Protein AF-H2S8T9-F1 (afdb_monomer)

Mean predicted aligned error: 18.83 Å

Radius of gyration: 74.14 Å; Cα contacts (8 Å, |Δi|>4): 10; chains: 1; bounding box: 142×48×222 Å

Organism: Takifugu rubripes (NCBI:txid31033)

InterPro domains:
  IPR007531 Dysbindin [PF04440] (142-216)
  IPR007531 Dysbindin [PTHR16294] (17-218)

Structure (mmCIF, N/CA/C/O backbone):
data_AF-H2S8T9-F1
#
_entry.id   AF-H2S8T9-F1
#
loop_
_atom_site.group_PDB
_atom_site.id
_atom_site.type_symbol
_atom_site.label_atom_id
_atom_site.label_alt_id
_atom_site.label_comp_id
_atom_site.label_asym_id
_atom_site.label_entity_id
_atom_site.label_seq_id
_atom_site.pdbx_PDB_ins_code
_atom_site.Cartn_x
_atom_site.Cartn_y
_atom_site.Cartn_z
_atom_site.occupancy
_atom_site.B_iso_or_equiv
_atom_site.auth_seq_id
_atom_site.auth_comp_id
_atom_site.auth_asym_id
_atom_site.auth_atom_id
_atom_site.pdbx_PDB_model_num
ATOM 1 N N . MET A 1 1 ? 80.211 13.385 -105.241 1.00 63.53 1 MET A N 1
ATOM 2 C CA . MET A 1 1 ? 79.992 13.921 -103.874 1.00 63.53 1 MET A CA 1
ATOM 3 C C . MET A 1 1 ? 78.641 14.625 -103.701 1.00 63.53 1 MET A C 1
ATOM 5 O O . MET A 1 1 ? 77.952 14.334 -102.734 1.00 63.53 1 MET A O 1
ATOM 9 N N . THR A 1 2 ? 78.192 15.474 -104.630 1.00 70.62 2 THR A N 1
ATOM 10 C CA . THR A 1 2 ? 76.920 16.233 -104.533 1.00 70.62 2 THR A CA 1
ATOM 11 C C . THR A 1 2 ? 75.639 15.377 -104.465 1.00 70.62 2 THR A C 1
ATOM 13 O O . THR A 1 2 ? 74.745 15.679 -103.677 1.00 70.62 2 THR A O 1
ATOM 16 N N . TYR A 1 3 ? 75.553 14.270 -105.214 1.00 75.88 3 TYR A N 1
ATOM 17 C CA . TYR A 1 3 ? 74.381 13.370 -105.220 1.00 75.88 3 TYR A CA 1
ATOM 18 C C . TYR A 1 3 ? 74.136 12.632 -103.892 1.00 75.88 3 TYR A C 1
ATOM 20 O O . TYR A 1 3 ? 72.985 12.460 -103.479 1.00 75.88 3 TYR A O 1
ATOM 28 N N . LEU A 1 4 ? 75.204 12.214 -103.203 1.00 75.44 4 LEU A N 1
ATOM 29 C CA . LEU A 1 4 ? 75.103 11.556 -101.896 1.00 75.44 4 LEU A CA 1
ATOM 30 C C . LEU A 1 4 ? 74.625 12.546 -100.828 1.00 75.44 4 LEU A C 1
ATOM 32 O O . LEU A 1 4 ? 73.715 12.232 -100.066 1.00 75.44 4 LEU A O 1
ATOM 36 N N . VAL A 1 5 ? 75.150 13.775 -100.847 1.00 78.38 5 VAL A N 1
ATOM 37 C CA . VAL A 1 5 ? 74.708 14.859 -99.953 1.00 78.38 5 VAL A CA 1
ATOM 38 C C . VAL A 1 5 ? 73.227 15.187 -100.177 1.00 78.38 5 VAL A C 1
ATOM 40 O O . VAL A 1 5 ? 72.465 15.277 -99.215 1.00 78.38 5 VAL A O 1
ATOM 43 N N . TYR A 1 6 ? 72.779 15.282 -101.433 1.00 81.94 6 TYR A N 1
ATOM 44 C CA . TYR A 1 6 ? 71.370 15.530 -101.761 1.00 81.94 6 TYR A CA 1
ATOM 45 C C . TYR A 1 6 ? 70.443 14.386 -101.318 1.00 81.94 6 TYR A C 1
ATOM 47 O O . TYR A 1 6 ? 69.365 14.636 -100.774 1.00 81.94 6 TYR A O 1
ATOM 55 N N . SER A 1 7 ? 70.860 13.130 -101.495 1.00 79.62 7 SER A N 1
ATOM 56 C CA . SER A 1 7 ? 70.063 11.953 -101.116 1.00 79.62 7 SER A CA 1
ATOM 57 C C . SER A 1 7 ? 69.921 11.819 -99.599 1.00 79.62 7 SER A C 1
ATOM 59 O O . SER A 1 7 ? 68.812 11.608 -99.105 1.00 79.62 7 SER A O 1
ATOM 61 N N . VAL A 1 8 ? 71.006 12.041 -98.850 1.00 83.56 8 VAL A N 1
ATOM 62 C CA . VAL A 1 8 ? 70.985 12.079 -97.379 1.00 83.56 8 VAL A CA 1
ATOM 63 C C . VAL A 1 8 ? 70.113 13.233 -96.878 1.00 83.56 8 VAL A C 1
ATOM 65 O O . VAL A 1 8 ? 69.303 13.046 -95.970 1.00 83.56 8 VAL A O 1
ATOM 68 N N . PHE A 1 9 ? 70.194 14.411 -97.503 1.00 85.81 9 PHE A N 1
ATOM 69 C CA . PHE A 1 9 ? 69.356 15.554 -97.135 1.00 85.81 9 PHE A CA 1
ATOM 70 C C . PHE A 1 9 ? 67.868 15.315 -97.437 1.00 85.81 9 PHE A C 1
ATOM 72 O O . PHE A 1 9 ? 67.008 15.635 -96.614 1.00 85.81 9 PHE A O 1
ATOM 79 N N . LYS A 1 10 ? 67.546 14.689 -98.577 1.00 84.31 10 LYS A N 1
ATOM 80 C CA . LYS A 1 10 ? 66.174 14.311 -98.956 1.00 84.31 10 LYS A CA 1
ATOM 81 C C . LYS A 1 10 ? 65.600 13.250 -98.015 1.00 84.31 10 LYS A C 1
ATOM 83 O O . LYS A 1 10 ? 64.435 13.359 -97.635 1.00 84.31 10 LYS A O 1
ATOM 88 N N . LEU A 1 11 ? 66.403 12.270 -97.597 1.00 85.56 11 LEU A N 1
ATOM 89 C CA . LEU A 1 11 ? 65.994 11.241 -96.638 1.00 85.56 11 LEU A CA 1
ATOM 90 C C . LEU A 1 11 ? 65.800 11.824 -95.230 1.00 85.56 11 LEU A C 1
ATOM 92 O O . LEU A 1 11 ? 64.783 11.557 -94.595 1.00 85.56 11 LEU A O 1
ATOM 96 N N . LYS A 1 12 ? 66.707 12.700 -94.774 1.00 87.25 12 LYS A N 1
ATOM 97 C CA . LYS A 1 12 ? 66.573 13.417 -93.495 1.00 87.25 12 LYS A CA 1
ATOM 98 C C . LYS A 1 12 ? 65.339 14.320 -93.485 1.00 87.25 12 LYS A C 1
ATOM 100 O O . LYS A 1 12 ? 64.605 14.326 -92.503 1.00 87.25 12 LYS A O 1
ATOM 105 N N . ARG A 1 13 ? 65.054 15.023 -94.588 1.00 85.44 13 ARG A N 1
ATOM 106 C CA . ARG A 1 13 ? 63.836 15.838 -94.737 1.00 85.44 13 ARG A CA 1
ATOM 107 C C . ARG A 1 13 ? 62.569 14.982 -94.698 1.00 85.44 13 ARG A C 1
ATOM 109 O O . ARG A 1 13 ? 61.650 15.347 -93.979 1.00 85.44 13 ARG A O 1
ATOM 116 N N . LYS A 1 14 ? 62.537 13.846 -95.407 1.00 86.00 14 LYS A N 1
ATOM 117 C CA . LYS A 1 14 ? 61.413 12.891 -95.364 1.00 86.00 14 LYS A CA 1
ATOM 118 C C . LYS A 1 14 ? 61.219 12.272 -93.976 1.00 86.00 14 LYS A C 1
ATOM 120 O O . LYS A 1 14 ? 60.094 12.138 -93.522 1.00 86.00 14 LYS A O 1
ATOM 125 N N . SER A 1 15 ? 62.302 11.928 -93.280 1.00 83.19 15 SER A N 1
ATOM 126 C CA . SER A 1 15 ? 62.244 11.411 -91.906 1.00 83.19 15 SER A CA 1
ATOM 127 C C . SER A 1 15 ? 61.711 12.464 -90.927 1.00 83.19 15 SER A C 1
ATOM 129 O O . SER A 1 15 ? 60.871 12.160 -90.082 1.00 83.19 15 SER A O 1
ATOM 131 N N . LEU A 1 16 ? 62.144 13.720 -91.073 1.00 83.38 16 LEU A N 1
ATOM 132 C CA . LEU A 1 16 ? 61.646 14.840 -90.274 1.00 83.38 16 LEU A CA 1
ATOM 133 C C . LEU A 1 16 ? 60.187 15.194 -90.599 1.00 83.38 16 LEU A C 1
ATOM 135 O O . LEU A 1 16 ? 59.439 15.503 -89.673 1.00 83.38 16 LEU A O 1
ATOM 139 N N . SER A 1 17 ? 59.767 15.141 -91.869 1.00 83.25 17 SER A N 1
ATOM 140 C CA . SER A 1 17 ? 58.374 15.395 -92.261 1.00 83.25 17 SER A CA 1
ATOM 141 C C . SER A 1 17 ? 57.453 14.276 -91.792 1.00 83.25 17 SER A C 1
ATOM 143 O O . SER A 1 17 ? 56.433 14.567 -91.186 1.00 83.25 17 SER A O 1
ATOM 145 N N . TRP A 1 18 ? 57.860 13.014 -91.946 1.00 85.56 18 TRP A N 1
ATOM 146 C CA . TRP A 1 18 ? 57.106 11.864 -91.447 1.00 85.56 18 TRP A CA 1
ATOM 147 C C . TRP A 1 18 ? 56.958 11.897 -89.921 1.00 85.56 18 TRP A C 1
ATOM 149 O O . TRP A 1 18 ? 55.863 11.710 -89.396 1.00 85.56 18 TRP A O 1
ATOM 159 N N . ARG A 1 19 ? 58.034 12.228 -89.189 1.00 85.50 19 ARG A N 1
ATOM 160 C CA . ARG A 1 19 ? 57.956 12.429 -87.735 1.00 85.50 19 ARG A CA 1
ATOM 161 C C . ARG A 1 19 ? 56.987 13.557 -87.390 1.00 85.50 19 ARG A C 1
ATOM 163 O O . ARG A 1 19 ? 56.188 13.399 -86.479 1.00 85.50 19 ARG A O 1
ATOM 170 N N . ARG A 1 20 ? 57.036 14.676 -88.118 1.00 86.56 20 ARG A N 1
ATOM 171 C CA . ARG A 1 20 ? 56.124 15.810 -87.917 1.00 86.56 20 ARG A CA 1
ATOM 172 C C . ARG A 1 20 ? 54.664 15.420 -88.180 1.00 86.56 20 ARG A C 1
ATOM 174 O O . ARG A 1 20 ? 53.811 15.730 -87.357 1.00 86.56 20 ARG A O 1
ATOM 181 N N . GLU A 1 21 ? 54.390 14.720 -89.275 1.00 87.38 21 GLU A N 1
ATOM 182 C CA . GLU A 1 21 ? 53.050 14.270 -89.677 1.00 87.38 21 GLU A CA 1
ATOM 183 C C . GLU A 1 21 ? 52.475 13.211 -88.727 1.00 87.38 21 GLU A C 1
ATOM 185 O O . GLU A 1 21 ? 51.279 13.234 -88.457 1.00 87.38 21 GLU A O 1
ATOM 190 N N . SER A 1 22 ? 53.305 12.328 -88.160 1.00 87.44 22 SER A N 1
ATOM 191 C CA . SER A 1 22 ? 52.867 11.330 -87.173 1.00 87.44 22 SER A CA 1
ATOM 192 C C . SER A 1 22 ? 52.730 11.892 -85.750 1.00 87.44 22 SER A C 1
ATOM 194 O O . SER A 1 22 ? 51.930 11.379 -84.969 1.00 87.44 22 SER A O 1
ATOM 196 N N . TRP A 1 23 ? 53.504 12.919 -85.386 1.00 90.75 23 TRP A N 1
ATOM 197 C CA . TRP A 1 23 ? 53.547 13.481 -84.028 1.00 90.75 23 TRP A CA 1
ATOM 198 C C . TRP A 1 23 ? 52.338 14.361 -83.701 1.00 90.75 23 TRP A C 1
ATOM 200 O O . TRP A 1 23 ? 51.778 14.266 -82.613 1.00 90.75 23 TRP A O 1
ATOM 210 N N . VAL A 1 24 ? 51.895 15.184 -84.655 1.00 90.19 24 VAL A N 1
ATOM 211 C CA . VAL A 1 24 ? 50.731 16.071 -84.485 1.00 90.19 24 VAL A CA 1
ATOM 212 C C . VAL A 1 24 ? 49.436 15.314 -84.124 1.00 90.19 24 VAL A C 1
ATOM 214 O O . VAL A 1 24 ? 48.818 15.668 -83.120 1.00 90.19 24 VAL A O 1
ATOM 217 N N . PRO A 1 25 ? 49.003 14.266 -84.859 1.00 92.00 25 PRO A N 1
ATOM 218 C CA . PRO A 1 25 ? 47.793 13.521 -84.511 1.00 92.00 25 PRO A CA 1
ATOM 219 C C . PRO A 1 25 ? 47.953 12.699 -83.230 1.00 92.00 25 PRO A C 1
ATOM 221 O O . PRO A 1 25 ? 46.966 12.496 -82.528 1.00 92.00 25 PRO A O 1
ATOM 224 N N . LEU A 1 26 ? 49.170 12.240 -82.910 1.00 92.56 26 LEU A N 1
ATOM 225 C CA . LEU A 1 26 ? 49.444 11.563 -81.643 1.00 92.56 26 LEU A CA 1
ATOM 226 C C . LEU A 1 26 ? 49.225 12.519 -80.468 1.00 92.56 26 LEU A C 1
ATOM 228 O O . LEU A 1 26 ? 48.461 12.190 -79.571 1.00 92.56 26 LEU A O 1
ATOM 232 N N . HIS A 1 27 ? 49.805 13.721 -80.513 1.00 94.06 27 HIS A N 1
ATOM 233 C CA . HIS A 1 27 ? 49.573 14.739 -79.490 1.00 94.06 27 HIS A CA 1
ATOM 234 C C . HIS A 1 27 ? 48.112 15.136 -79.365 1.00 94.06 27 HIS A C 1
ATOM 236 O O . HIS A 1 27 ? 47.640 15.311 -78.247 1.00 94.06 27 HIS A O 1
ATOM 242 N N . LYS A 1 28 ? 47.404 15.266 -80.494 1.00 94.44 28 LYS A N 1
ATOM 243 C CA . LYS A 1 28 ? 45.970 15.543 -80.471 1.00 94.44 28 LYS A CA 1
ATOM 244 C C . LYS A 1 28 ? 45.225 14.442 -79.716 1.00 94.44 28 LYS A C 1
ATOM 246 O O . LYS A 1 28 ? 44.537 14.749 -78.759 1.00 94.44 28 LYS A O 1
ATOM 251 N N . ARG A 1 29 ? 45.458 13.166 -80.050 1.00 95.25 29 ARG A N 1
ATOM 252 C CA . ARG A 1 29 ? 44.851 12.040 -79.319 1.00 95.25 29 ARG A CA 1
ATOM 253 C C . ARG A 1 29 ? 45.242 12.006 -77.845 1.00 95.25 29 ARG A C 1
ATOM 255 O O . ARG A 1 29 ? 44.402 11.685 -77.021 1.00 95.25 29 ARG A O 1
ATOM 262 N N . THR A 1 30 ? 46.494 12.307 -77.502 1.00 95.56 30 THR A N 1
ATOM 263 C CA . THR A 1 30 ? 46.932 12.378 -76.100 1.00 95.56 30 THR A CA 1
ATOM 264 C C . THR A 1 30 ? 46.214 13.498 -75.352 1.00 95.56 30 THR A C 1
ATOM 266 O O . THR A 1 30 ? 45.828 13.293 -74.208 1.00 95.56 30 THR A O 1
ATOM 269 N N . LYS A 1 31 ? 46.007 14.652 -75.996 1.00 96.19 31 LYS A N 1
ATOM 270 C CA . LYS A 1 31 ? 45.261 15.774 -75.424 1.00 96.19 31 LYS A CA 1
ATOM 271 C C . LYS A 1 31 ? 43.780 15.433 -75.255 1.00 96.19 31 LYS A C 1
ATOM 273 O O . LYS A 1 31 ? 43.272 15.576 -74.155 1.00 96.19 31 LYS A O 1
ATOM 278 N N . ASP A 1 32 ? 43.137 14.916 -76.300 1.00 96.06 32 ASP A N 1
ATOM 279 C CA . ASP A 1 32 ? 41.732 14.499 -76.256 1.00 96.06 32 ASP A CA 1
ATOM 280 C C . ASP A 1 32 ? 41.530 13.417 -75.172 1.00 96.06 32 ASP A C 1
ATOM 282 O O . ASP A 1 32 ? 40.580 13.469 -74.400 1.00 96.06 32 ASP A O 1
ATOM 286 N N . CYS A 1 33 ? 42.470 12.470 -75.050 1.00 95.75 33 CYS A N 1
ATOM 287 C CA . CYS A 1 33 ? 42.472 11.460 -73.989 1.00 95.75 33 CYS A CA 1
ATOM 288 C C . CYS A 1 33 ? 42.597 12.086 -72.590 1.00 95.75 33 CYS A C 1
ATOM 290 O O . CYS A 1 33 ? 41.868 11.693 -71.683 1.00 95.75 33 CYS A O 1
ATOM 292 N N . ALA A 1 34 ? 43.482 13.073 -72.411 1.00 97.19 34 ALA A N 1
ATOM 293 C CA . ALA A 1 34 ? 43.631 13.783 -71.142 1.00 97.19 34 ALA A CA 1
ATOM 294 C C . ALA A 1 34 ? 42.357 14.554 -70.756 1.00 97.19 34 ALA A C 1
ATOM 296 O O . ALA A 1 34 ? 41.933 14.453 -69.612 1.00 97.19 34 ALA A O 1
ATOM 297 N N . GLU A 1 35 ? 41.710 15.236 -71.709 1.00 96.50 35 GLU A N 1
ATOM 298 C CA . GLU A 1 35 ? 40.427 15.921 -71.482 1.00 96.50 35 GLU A CA 1
ATOM 299 C C . GLU A 1 35 ? 39.330 14.916 -71.093 1.00 96.50 35 GLU A C 1
ATOM 301 O O . GLU A 1 35 ? 38.611 15.124 -70.118 1.00 96.50 35 GLU A O 1
ATOM 306 N N . THR A 1 36 ? 39.236 13.770 -71.781 1.00 96.81 36 THR A N 1
ATOM 307 C CA . THR A 1 36 ? 38.281 12.722 -71.379 1.00 96.81 36 THR A CA 1
ATOM 308 C C . THR A 1 36 ? 38.595 12.138 -70.000 1.00 96.81 36 THR A C 1
ATOM 310 O O . THR A 1 36 ? 37.675 11.869 -69.234 1.00 96.81 36 THR A O 1
ATOM 313 N N . ALA A 1 37 ? 39.873 11.971 -69.647 1.00 97.50 37 ALA A N 1
ATOM 314 C CA . ALA A 1 37 ? 40.271 11.472 -68.334 1.00 97.50 37 ALA A CA 1
ATOM 315 C C . ALA A 1 37 ? 39.917 12.462 -67.213 1.00 97.50 37 ALA A C 1
ATOM 317 O O . ALA A 1 37 ? 39.468 12.024 -66.160 1.00 97.50 37 ALA A O 1
ATOM 318 N N . GLU A 1 38 ? 40.056 13.769 -67.455 1.00 97.19 38 GLU A N 1
ATOM 319 C CA . GLU A 1 38 ? 39.660 14.825 -66.513 1.00 97.19 38 GLU A CA 1
ATOM 320 C C . GLU A 1 38 ? 38.148 14.800 -66.249 1.00 97.19 38 GLU A C 1
ATOM 322 O O . GLU A 1 38 ? 37.733 14.771 -65.095 1.00 97.19 38 GLU A O 1
ATOM 327 N N . THR A 1 39 ? 37.317 14.677 -67.294 1.00 97.00 39 THR A N 1
ATOM 328 C CA . THR A 1 39 ? 35.853 14.580 -67.111 1.00 97.00 39 THR A CA 1
ATOM 329 C C . THR A 1 39 ? 35.430 13.349 -66.301 1.00 97.00 39 THR A C 1
ATOM 331 O O . THR A 1 39 ? 34.549 13.430 -65.449 1.00 97.00 39 THR A O 1
ATOM 334 N N . VAL A 1 40 ? 36.078 12.201 -66.524 1.00 97.94 40 VAL A N 1
ATOM 335 C CA . VAL A 1 40 ? 35.801 10.976 -65.760 1.00 97.94 40 VAL A CA 1
ATOM 336 C C . VAL A 1 40 ? 36.285 11.106 -64.314 1.00 97.94 40 VAL A C 1
ATOM 338 O O . VAL A 1 40 ? 35.610 10.622 -63.407 1.00 97.94 40 VAL A O 1
ATOM 341 N N . ASP A 1 41 ? 37.420 11.766 -64.072 1.00 97.88 41 ASP A N 1
ATOM 342 C CA . ASP A 1 41 ? 37.918 12.024 -62.715 1.00 97.88 41 ASP A CA 1
ATOM 343 C C . ASP A 1 41 ? 36.943 12.908 -61.919 1.00 97.88 41 ASP A C 1
ATOM 345 O O . ASP A 1 41 ? 36.608 12.580 -60.778 1.00 97.88 41 ASP A O 1
ATOM 349 N N . GLU A 1 42 ? 36.377 13.949 -62.542 1.00 97.69 42 GLU A N 1
ATOM 350 C CA . GLU A 1 42 ? 35.319 14.772 -61.936 1.00 97.69 42 GLU A CA 1
ATOM 351 C C . GLU A 1 42 ? 34.098 13.929 -61.522 1.00 97.69 42 GLU A C 1
ATOM 353 O O . GLU A 1 42 ? 33.602 14.052 -60.394 1.00 97.69 42 GLU A O 1
ATOM 358 N N . GLU A 1 43 ? 33.626 13.027 -62.391 1.00 97.62 43 GLU A N 1
ATOM 359 C CA . GLU A 1 43 ? 32.513 12.120 -62.079 1.00 97.62 43 GLU A CA 1
ATOM 360 C C . GLU A 1 43 ? 32.849 11.155 -60.931 1.00 97.62 43 GLU A C 1
ATOM 362 O O . GLU A 1 43 ? 32.025 10.945 -60.032 1.00 97.62 43 GLU A O 1
ATOM 367 N N . VAL A 1 44 ? 34.063 10.593 -60.920 1.00 98.12 44 VAL A N 1
ATOM 368 C CA . VAL A 1 44 ? 34.543 9.700 -59.853 1.00 98.12 44 VAL A CA 1
ATOM 369 C C . VAL A 1 44 ? 34.592 10.438 -58.516 1.00 98.12 44 VAL A C 1
ATOM 371 O O . VAL A 1 44 ? 34.112 9.907 -57.506 1.00 98.12 44 VAL A O 1
ATOM 374 N N . VAL A 1 45 ? 35.096 11.675 -58.492 1.00 98.25 45 VAL A N 1
ATOM 375 C CA . VAL A 1 45 ? 35.112 12.515 -57.286 1.00 98.25 45 VAL A CA 1
ATOM 376 C C . VAL A 1 45 ? 33.686 12.782 -56.805 1.00 98.25 45 VAL A C 1
ATOM 378 O O . VAL A 1 45 ? 33.388 12.574 -55.624 1.00 98.25 45 VAL A O 1
ATOM 381 N N . MET A 1 46 ? 32.769 13.151 -57.700 1.00 97.56 46 MET A N 1
ATOM 382 C CA . MET A 1 46 ? 31.370 13.403 -57.340 1.00 97.56 46 MET A CA 1
ATOM 383 C C . MET A 1 46 ? 30.667 12.156 -56.790 1.00 97.56 46 MET A C 1
ATOM 385 O O . MET A 1 46 ? 29.950 12.240 -55.782 1.00 97.56 46 MET A O 1
ATOM 389 N N . LEU A 1 47 ? 30.899 10.992 -57.401 1.00 97.69 47 LEU A N 1
ATOM 390 C CA . LEU A 1 47 ? 30.362 9.719 -56.929 1.00 97.69 47 LEU A CA 1
ATOM 391 C C . LEU A 1 47 ? 30.946 9.344 -55.562 1.00 97.69 47 LEU A C 1
ATOM 393 O O . LEU A 1 47 ? 30.192 8.963 -54.664 1.00 97.69 47 LEU A O 1
ATOM 397 N N . SER A 1 48 ? 32.256 9.517 -55.365 1.00 97.19 48 SER A N 1
ATOM 398 C CA . SER A 1 48 ? 32.916 9.257 -54.080 1.00 97.19 48 SER A CA 1
ATOM 399 C C . SER A 1 48 ? 32.346 10.140 -52.962 1.00 97.19 48 SER A C 1
ATOM 401 O O . SER A 1 48 ? 31.989 9.640 -51.894 1.00 97.19 48 SER A O 1
ATOM 403 N N . ALA A 1 49 ? 32.114 11.426 -53.243 1.00 98.19 49 ALA A N 1
ATOM 404 C CA . ALA A 1 49 ? 31.494 12.354 -52.305 1.00 98.19 49 ALA A CA 1
ATOM 405 C C . ALA A 1 49 ? 30.041 11.970 -51.978 1.00 98.19 49 ALA A C 1
ATOM 407 O O . ALA A 1 49 ? 29.561 12.221 -50.869 1.00 98.19 49 ALA A O 1
ATOM 408 N N . HIS A 1 50 ? 29.308 11.385 -52.932 1.00 98.06 50 HIS A N 1
ATOM 409 C CA . HIS A 1 50 ? 27.959 10.879 -52.687 1.00 98.06 50 HIS A CA 1
ATOM 410 C C . HIS A 1 50 ? 27.964 9.616 -51.818 1.00 98.06 50 HIS A C 1
ATOM 412 O O . HIS A 1 50 ? 27.158 9.505 -50.890 1.00 98.06 50 HIS A O 1
ATOM 418 N N . VAL A 1 51 ? 28.882 8.686 -52.087 1.00 97.81 51 VAL A N 1
ATOM 419 C CA . VAL A 1 51 ? 29.051 7.459 -51.298 1.00 97.81 51 VAL A CA 1
ATOM 420 C C . VAL A 1 51 ? 29.456 7.791 -49.863 1.00 97.81 51 VAL A C 1
ATOM 422 O O . VAL A 1 51 ? 28.844 7.259 -48.939 1.00 97.81 51 VAL A O 1
ATOM 425 N N . GLU A 1 52 ? 30.386 8.724 -49.650 1.00 98.25 52 GLU A N 1
ATOM 426 C CA . GLU A 1 52 ? 30.813 9.105 -48.297 1.00 98.25 52 GLU A CA 1
ATOM 427 C C . GLU A 1 52 ? 29.694 9.810 -47.509 1.00 98.25 52 GLU A C 1
ATOM 429 O O . GLU A 1 52 ? 29.493 9.551 -46.320 1.00 98.25 52 GLU A O 1
ATOM 434 N N . ARG A 1 53 ? 28.869 10.632 -48.177 1.00 98.12 53 ARG A N 1
ATOM 435 C CA . ARG A 1 53 ? 27.646 11.199 -47.575 1.00 98.12 53 ARG A CA 1
ATOM 436 C C . ARG A 1 53 ? 26.645 10.124 -47.148 1.00 98.12 53 ARG A C 1
ATOM 438 O O . ARG A 1 53 ? 26.069 10.219 -46.068 1.00 98.12 53 ARG A O 1
ATOM 445 N N . ARG A 1 54 ? 26.429 9.087 -47.965 1.00 97.69 54 ARG A N 1
ATOM 446 C CA . ARG A 1 54 ? 25.549 7.968 -47.577 1.00 97.69 54 ARG A CA 1
ATOM 447 C C . ARG A 1 54 ? 26.153 7.142 -46.443 1.00 97.69 54 ARG A C 1
ATOM 449 O O . ARG A 1 54 ? 25.437 6.773 -45.516 1.00 97.69 54 ARG A O 1
ATOM 456 N N . ARG A 1 55 ? 27.458 6.872 -46.502 1.00 97.94 55 ARG A N 1
ATOM 457 C CA . ARG A 1 55 ? 28.194 6.122 -45.480 1.00 97.94 55 ARG A CA 1
ATOM 458 C C . ARG A 1 55 ? 28.119 6.823 -44.125 1.00 97.94 55 ARG A C 1
ATOM 460 O O . ARG A 1 55 ? 27.725 6.187 -43.155 1.00 97.94 55 ARG A O 1
ATOM 467 N N . SER A 1 56 ? 28.408 8.121 -44.073 1.00 97.75 56 SER A N 1
ATOM 468 C CA . SER A 1 56 ? 28.295 8.924 -42.845 1.00 97.75 56 SER A CA 1
ATOM 469 C C . SER A 1 56 ? 26.875 8.916 -42.259 1.00 97.75 56 SER A C 1
ATOM 471 O O . SER A 1 56 ? 26.711 8.698 -41.055 1.00 97.75 56 SER A O 1
ATOM 473 N N . ALA A 1 57 ? 25.836 9.056 -43.092 1.00 97.75 57 ALA A N 1
ATOM 474 C CA . ALA A 1 57 ? 24.444 8.958 -42.642 1.00 97.75 57 ALA A CA 1
ATOM 475 C C . ALA A 1 57 ? 24.108 7.574 -42.047 1.00 97.75 57 ALA A C 1
ATOM 477 O O . ALA A 1 57 ? 23.506 7.493 -40.976 1.00 97.75 57 ALA A O 1
ATOM 478 N N . LEU A 1 58 ? 24.549 6.489 -42.695 1.00 97.88 58 LEU A N 1
ATOM 479 C CA . LEU A 1 58 ? 24.361 5.123 -42.191 1.00 97.88 58 LEU A CA 1
ATOM 480 C C . LEU A 1 58 ? 25.109 4.879 -40.878 1.00 97.88 58 LEU A C 1
ATOM 482 O O . LEU A 1 58 ? 24.548 4.268 -39.973 1.00 97.88 58 LEU A O 1
ATOM 486 N N . THR A 1 59 ? 26.338 5.383 -40.735 1.00 97.25 59 THR A N 1
ATOM 487 C CA . THR A 1 59 ? 27.091 5.249 -39.477 1.00 97.25 59 THR A CA 1
ATOM 488 C C . THR A 1 59 ? 26.440 6.009 -38.324 1.00 97.25 59 THR A C 1
ATOM 490 O O . THR A 1 59 ? 26.470 5.532 -37.194 1.00 97.25 59 THR A O 1
ATOM 493 N N . ASN A 1 60 ? 25.802 7.153 -38.596 1.00 97.12 60 ASN A N 1
ATOM 494 C CA . ASN A 1 60 ? 25.058 7.895 -37.578 1.00 97.12 60 ASN A CA 1
ATOM 495 C C . ASN A 1 60 ? 23.829 7.097 -37.111 1.00 97.12 60 ASN A C 1
ATOM 497 O O . ASN A 1 60 ? 23.665 6.857 -35.916 1.00 97.12 60 ASN A O 1
ATOM 501 N N . LEU A 1 61 ? 23.032 6.581 -38.054 1.00 96.62 61 LEU A N 1
ATOM 502 C CA . LEU A 1 61 ? 21.885 5.727 -37.733 1.00 96.62 61 LEU A CA 1
ATOM 503 C C . LEU A 1 61 ? 22.310 4.459 -36.976 1.00 96.62 61 LEU A C 1
ATOM 505 O O . LEU A 1 61 ? 21.672 4.081 -35.999 1.00 96.62 61 LEU A O 1
ATOM 509 N N . GLN A 1 62 ? 23.411 3.825 -37.382 1.00 96.38 62 GLN A N 1
ATOM 510 C CA . GLN A 1 62 ? 23.971 2.683 -36.664 1.00 96.38 62 GLN A CA 1
ATOM 511 C C . GLN A 1 62 ? 24.348 3.050 -35.222 1.00 96.38 62 GLN A C 1
ATOM 513 O O . GLN A 1 62 ? 24.053 2.278 -34.314 1.00 96.38 62 GLN A O 1
ATOM 518 N N . GLY A 1 63 ? 24.950 4.223 -34.998 1.00 95.56 63 GLY A N 1
ATOM 519 C CA . GLY A 1 63 ? 25.246 4.724 -33.655 1.00 95.56 63 GLY A CA 1
ATOM 520 C C . GLY A 1 63 ? 23.987 4.912 -32.804 1.00 95.56 63 GLY A C 1
ATOM 521 O O . GLY A 1 63 ? 23.969 4.512 -31.643 1.00 95.56 63 GLY A O 1
ATOM 522 N N . GLN A 1 64 ? 22.902 5.433 -33.388 1.00 94.50 64 GLN A N 1
ATOM 523 C CA . GLN A 1 64 ? 21.611 5.541 -32.696 1.00 94.50 64 GLN A CA 1
ATOM 524 C C . GLN A 1 64 ? 21.012 4.166 -32.367 1.00 94.50 64 GLN A C 1
ATOM 526 O O . GLN A 1 64 ? 20.554 3.945 -31.247 1.00 94.50 64 GLN A O 1
ATOM 531 N N . LEU A 1 65 ? 21.065 3.217 -33.307 1.00 96.25 65 LEU A N 1
ATOM 532 C CA . LEU A 1 65 ? 20.586 1.847 -33.091 1.00 96.25 65 LEU A CA 1
ATOM 533 C C . LEU A 1 65 ? 21.390 1.109 -32.014 1.00 96.25 65 LEU A C 1
ATOM 535 O O . LEU A 1 65 ? 20.820 0.318 -31.267 1.00 96.25 65 LEU A O 1
ATOM 539 N N . GLN A 1 66 ? 22.690 1.386 -31.889 1.00 95.62 66 GLN A N 1
ATOM 540 C CA . GLN A 1 66 ? 23.533 0.823 -30.829 1.00 95.62 66 GLN A CA 1
ATOM 541 C C . GLN A 1 66 ? 23.156 1.318 -29.424 1.00 95.62 66 GLN A C 1
ATOM 543 O O . GLN A 1 66 ? 23.485 0.642 -28.453 1.00 95.62 66 GLN A O 1
ATOM 548 N N . GLY A 1 67 ? 22.454 2.450 -29.299 1.00 94.31 67 GLY A N 1
ATOM 549 C CA . GLY A 1 67 ? 21.947 2.954 -28.019 1.00 94.31 67 GLY A CA 1
ATOM 550 C C . GLY A 1 67 ? 20.633 2.309 -27.560 1.00 94.31 67 GLY A C 1
ATOM 551 O O . GLY A 1 67 ? 20.327 2.339 -26.370 1.00 94.31 67 GLY A O 1
ATOM 552 N N . LEU A 1 68 ? 19.867 1.692 -28.470 1.00 96.31 68 LEU A N 1
ATOM 553 C CA . LEU A 1 68 ? 18.572 1.082 -28.137 1.00 96.31 68 LEU A CA 1
ATOM 554 C C . LEU A 1 68 ? 18.660 -0.022 -27.070 1.00 96.31 68 LEU A C 1
ATOM 556 O O . LEU A 1 68 ? 17.814 -0.013 -26.183 1.00 96.31 68 LEU A O 1
ATOM 560 N N . PRO A 1 69 ? 19.652 -0.936 -27.076 1.00 97.31 69 PRO A N 1
ATOM 561 C CA . PRO A 1 69 ? 19.772 -1.944 -26.024 1.00 97.31 69 PRO A CA 1
ATOM 562 C C . PRO A 1 69 ? 19.970 -1.351 -24.626 1.00 97.31 69 PRO A C 1
ATOM 564 O O . PRO A 1 69 ? 19.435 -1.890 -23.664 1.00 97.31 69 PRO A O 1
ATOM 567 N N . ALA A 1 70 ? 20.699 -0.236 -24.508 1.00 96.25 70 ALA A N 1
ATOM 568 C CA . ALA A 1 70 ? 20.862 0.452 -23.228 1.00 96.25 70 ALA A CA 1
ATOM 569 C C . ALA A 1 70 ? 19.527 1.045 -22.757 1.00 96.25 70 ALA A C 1
ATOM 571 O O . ALA A 1 70 ? 19.118 0.801 -21.630 1.00 96.25 70 ALA A O 1
ATOM 572 N N . PHE A 1 71 ? 18.794 1.716 -23.653 1.00 96.19 71 PHE A N 1
ATOM 573 C CA . PHE A 1 71 ? 17.462 2.240 -23.340 1.00 96.19 71 PHE A CA 1
ATOM 574 C C . PHE A 1 71 ? 16.462 1.134 -22.964 1.00 96.19 71 PHE A C 1
ATOM 576 O O . PHE A 1 71 ? 15.666 1.311 -22.049 1.00 96.19 71 PHE A O 1
ATOM 583 N N . ILE A 1 72 ? 16.516 -0.021 -23.636 1.00 97.62 72 ILE A N 1
ATOM 584 C CA . ILE A 1 72 ? 15.708 -1.194 -23.275 1.00 97.62 72 ILE A CA 1
ATOM 585 C C . ILE A 1 72 ? 16.080 -1.678 -21.870 1.00 97.62 72 ILE A C 1
ATOM 587 O O . ILE A 1 72 ? 15.188 -1.889 -21.059 1.00 97.62 72 ILE A O 1
ATOM 591 N N . SER A 1 73 ? 17.373 -1.770 -21.546 1.00 98.19 73 SER A N 1
ATOM 592 C CA . SER A 1 73 ? 17.817 -2.141 -20.197 1.00 98.19 73 SER A CA 1
ATOM 593 C C . SER A 1 73 ? 17.339 -1.152 -19.128 1.00 98.19 73 SER A C 1
ATOM 595 O O . SER A 1 73 ? 16.995 -1.576 -18.026 1.00 98.19 73 SER A O 1
ATOM 597 N N . ASP A 1 74 ? 17.307 0.148 -19.431 1.00 98.38 74 ASP A N 1
ATOM 598 C CA . ASP A 1 74 ? 16.781 1.166 -18.517 1.00 98.38 74 ASP A CA 1
ATOM 599 C C . ASP A 1 74 ? 15.266 1.002 -18.318 1.00 98.38 74 ASP A C 1
ATOM 601 O O . ASP A 1 74 ? 14.773 1.087 -17.191 1.00 98.38 74 ASP A O 1
ATOM 605 N N . LEU A 1 75 ? 14.521 0.717 -19.392 1.00 98.50 75 LEU A N 1
ATOM 606 C CA . LEU A 1 75 ? 13.090 0.415 -19.312 1.00 98.50 75 LEU A CA 1
ATOM 607 C C . LEU A 1 75 ? 12.816 -0.861 -18.511 1.00 98.50 75 LEU A C 1
ATOM 609 O O . LEU A 1 75 ? 11.897 -0.866 -17.691 1.00 98.50 75 LEU A O 1
ATOM 613 N N . ASP A 1 76 ? 13.612 -1.912 -18.697 1.00 98.56 76 ASP A N 1
ATOM 614 C CA . ASP A 1 76 ? 13.500 -3.155 -17.931 1.00 98.56 76 ASP A CA 1
ATOM 615 C C . ASP A 1 76 ? 13.783 -2.904 -16.442 1.00 98.56 76 ASP A C 1
ATOM 617 O O . ASP A 1 76 ? 13.053 -3.394 -15.579 1.00 98.56 76 ASP A O 1
ATOM 621 N N . ALA A 1 77 ? 14.783 -2.075 -16.123 1.00 98.62 77 ALA A N 1
ATOM 622 C CA . ALA A 1 77 ? 15.092 -1.687 -14.748 1.00 98.62 77 ALA A CA 1
ATOM 623 C C . ALA A 1 77 ? 13.956 -0.874 -14.104 1.00 98.62 77 ALA A C 1
ATOM 625 O O . ALA A 1 77 ? 13.570 -1.145 -12.966 1.00 98.62 77 ALA A O 1
ATOM 626 N N . ILE A 1 78 ? 13.384 0.097 -14.824 1.00 98.56 78 ILE A N 1
ATOM 627 C CA . ILE A 1 78 ? 12.219 0.862 -14.348 1.00 98.56 78 ILE A CA 1
ATOM 628 C C . ILE A 1 78 ? 11.022 -0.070 -14.138 1.00 98.56 78 ILE A C 1
ATOM 630 O O . ILE A 1 78 ? 10.357 0.018 -13.109 1.00 98.56 78 ILE A O 1
ATOM 634 N N . THR A 1 79 ? 10.778 -0.990 -15.071 1.00 98.62 79 THR A N 1
ATOM 635 C CA . THR A 1 79 ? 9.689 -1.971 -14.976 1.00 98.62 79 THR A CA 1
ATOM 636 C C . THR A 1 79 ? 9.861 -2.874 -13.752 1.00 98.62 79 THR A C 1
ATOM 638 O O . THR A 1 79 ? 8.902 -3.093 -13.014 1.00 98.62 79 THR A O 1
ATOM 641 N N . ALA A 1 80 ? 11.082 -3.338 -13.472 1.00 98.62 80 ALA A N 1
ATOM 642 C CA . ALA A 1 80 ? 11.385 -4.127 -12.278 1.00 98.62 80 ALA A CA 1
ATOM 643 C C . ALA A 1 80 ? 11.185 -3.329 -10.978 1.00 98.62 80 ALA A C 1
ATOM 645 O O . ALA A 1 80 ? 10.629 -3.853 -10.014 1.00 98.62 80 ALA A O 1
ATOM 646 N N . ASN A 1 81 ? 11.589 -2.056 -10.955 1.00 98.69 81 ASN A N 1
ATOM 647 C CA . ASN A 1 81 ? 11.379 -1.182 -9.799 1.00 98.69 81 ASN A CA 1
ATOM 648 C C . ASN A 1 81 ? 9.889 -0.930 -9.532 1.00 98.69 81 ASN A C 1
ATOM 650 O O . ASN A 1 81 ? 9.479 -0.914 -8.375 1.00 98.69 81 ASN A O 1
ATOM 654 N N . ILE A 1 82 ? 9.079 -0.754 -10.581 1.00 98.56 82 ILE A N 1
ATOM 655 C CA . ILE A 1 82 ? 7.621 -0.619 -10.447 1.00 98.56 82 ILE A CA 1
ATOM 656 C C . ILE A 1 82 ? 7.034 -1.892 -9.833 1.00 98.56 82 ILE A C 1
ATOM 658 O O . ILE A 1 82 ? 6.332 -1.796 -8.834 1.00 98.56 82 ILE A O 1
ATOM 662 N N . ALA A 1 83 ? 7.390 -3.071 -10.352 1.00 98.31 83 ALA A N 1
ATOM 663 C CA . ALA A 1 83 ? 6.906 -4.342 -9.811 1.00 98.31 83 ALA A CA 1
ATOM 664 C C . ALA A 1 83 ? 7.312 -4.559 -8.338 1.00 98.31 83 ALA A C 1
ATOM 666 O O . ALA A 1 83 ? 6.530 -5.079 -7.547 1.00 98.31 83 ALA A O 1
ATOM 667 N N . HIS A 1 84 ? 8.522 -4.140 -7.946 1.00 98.56 84 HIS A N 1
ATOM 668 C CA . HIS A 1 84 ? 8.950 -4.185 -6.544 1.00 98.56 84 HIS A CA 1
ATOM 669 C C . HIS A 1 84 ? 8.103 -3.262 -5.661 1.00 98.56 84 HIS A C 1
ATOM 671 O O . HIS A 1 84 ? 7.630 -3.683 -4.609 1.00 98.56 84 HIS A O 1
ATOM 677 N N . LEU A 1 85 ? 7.891 -2.014 -6.092 1.00 98.69 85 LEU A N 1
ATOM 678 C CA . LEU A 1 85 ? 7.070 -1.056 -5.351 1.00 98.69 85 LEU A CA 1
ATOM 679 C C . LEU A 1 85 ? 5.624 -1.538 -5.216 1.00 98.69 85 LEU A C 1
ATOM 681 O O . LEU A 1 85 ? 5.043 -1.386 -4.148 1.00 98.69 85 LEU A O 1
ATOM 685 N N . GLU A 1 86 ? 5.051 -2.136 -6.262 1.00 98.44 86 GLU A N 1
ATOM 686 C CA . GLU A 1 86 ? 3.721 -2.757 -6.202 1.00 98.44 86 GLU A CA 1
ATOM 687 C C . GLU A 1 86 ? 3.650 -3.830 -5.102 1.00 98.44 86 GLU A C 1
ATOM 689 O O . GLU A 1 86 ? 2.699 -3.836 -4.322 1.00 98.44 86 GLU A O 1
ATOM 694 N N . GLY A 1 87 ? 4.686 -4.666 -4.969 1.00 98.50 87 GLY A N 1
ATOM 695 C CA . GLY A 1 87 ? 4.791 -5.639 -3.877 1.00 98.50 87 GLY A CA 1
ATOM 696 C C . GLY A 1 87 ? 4.897 -4.995 -2.488 1.00 98.50 87 GLY A C 1
ATOM 697 O O . GLY A 1 87 ? 4.208 -5.421 -1.559 1.00 98.50 87 GLY A O 1
ATOM 698 N N . ASP A 1 88 ? 5.704 -3.938 -2.342 1.00 98.62 88 ASP A N 1
ATOM 699 C CA . ASP A 1 88 ? 5.819 -3.190 -1.079 1.00 98.62 88 ASP A CA 1
ATOM 700 C C . ASP A 1 88 ? 4.479 -2.538 -0.679 1.00 98.62 88 ASP A C 1
ATOM 702 O O . ASP A 1 88 ? 4.126 -2.494 0.506 1.00 98.62 88 ASP A O 1
ATOM 706 N N . PHE A 1 89 ? 3.715 -2.037 -1.659 1.00 98.56 89 PHE A N 1
ATOM 707 C CA . PHE A 1 89 ? 2.382 -1.476 -1.435 1.00 98.56 89 PHE A CA 1
ATOM 708 C C . PHE A 1 89 ? 1.385 -2.545 -0.987 1.00 98.56 89 PHE A C 1
ATOM 710 O O . PHE A 1 89 ? 0.666 -2.308 -0.017 1.00 98.56 89 PHE A O 1
ATOM 717 N N . GLU A 1 90 ? 1.380 -3.724 -1.610 1.00 98.62 90 GLU A N 1
ATOM 718 C CA . GLU A 1 90 ? 0.514 -4.835 -1.195 1.00 98.62 90 GLU A CA 1
ATOM 719 C C . GLU A 1 90 ? 0.840 -5.300 0.238 1.00 98.62 90 GLU A C 1
ATOM 721 O O . GLU A 1 90 ? -0.061 -5.518 1.058 1.00 98.62 90 GLU A O 1
ATOM 726 N N . GLU A 1 91 ? 2.126 -5.364 0.605 1.00 98.69 91 GLU A N 1
ATOM 727 C CA . GLU A 1 91 ? 2.518 -5.662 1.984 1.00 98.69 91 GLU A CA 1
ATOM 728 C C . GLU A 1 91 ? 2.045 -4.566 2.953 1.00 98.69 91 GLU A C 1
ATOM 730 O O . GLU A 1 91 ? 1.488 -4.872 4.015 1.00 98.69 91 GLU A O 1
ATOM 735 N N . MET A 1 92 ? 2.225 -3.290 2.609 1.00 98.69 92 MET A N 1
ATOM 736 C CA . MET A 1 92 ? 1.750 -2.179 3.436 1.00 98.69 92 MET A CA 1
ATOM 737 C C . MET A 1 92 ? 0.227 -2.216 3.619 1.00 98.69 92 MET A C 1
ATOM 739 O O . MET A 1 92 ? -0.248 -2.032 4.742 1.00 98.69 92 MET A O 1
ATOM 743 N N . GLU A 1 93 ? -0.532 -2.492 2.560 1.00 98.69 93 GLU A N 1
ATOM 744 C CA . GLU A 1 93 ? -1.987 -2.657 2.620 1.00 98.69 93 GLU A CA 1
ATOM 745 C C . GLU A 1 93 ? -2.375 -3.797 3.569 1.00 98.69 93 GLU A C 1
ATOM 747 O O . GLU A 1 93 ? -3.223 -3.606 4.445 1.00 98.69 93 GLU A O 1
ATOM 752 N N . SER A 1 94 ? -1.692 -4.944 3.494 1.00 98.56 94 SER A N 1
ATOM 753 C CA . SER A 1 94 ? -1.939 -6.068 4.410 1.00 98.56 94 SER A CA 1
ATOM 754 C C . SER A 1 94 ? -1.696 -5.693 5.882 1.00 98.56 94 SER A C 1
ATOM 756 O O . SER A 1 94 ? -2.486 -6.041 6.767 1.00 98.56 94 SER A O 1
ATOM 758 N N . ARG A 1 95 ? -0.640 -4.913 6.153 1.00 98.69 95 ARG A N 1
ATOM 759 C CA . ARG A 1 95 ? -0.305 -4.426 7.499 1.00 98.69 95 ARG A CA 1
ATOM 760 C C . ARG A 1 95 ? -1.320 -3.399 8.003 1.00 98.69 95 ARG A C 1
ATOM 762 O O . ARG A 1 95 ? -1.635 -3.408 9.192 1.00 98.69 95 ARG A O 1
ATOM 769 N N . LEU A 1 96 ? -1.850 -2.542 7.128 1.00 98.75 96 LEU A N 1
ATOM 770 C CA . LEU A 1 96 ? -2.903 -1.583 7.479 1.00 98.75 96 LEU A CA 1
ATOM 771 C C . LEU A 1 96 ? -4.217 -2.286 7.835 1.00 98.75 96 LEU A C 1
ATOM 773 O O . LEU A 1 96 ? -4.822 -1.941 8.848 1.00 98.75 96 LEU A O 1
ATOM 777 N N . VAL A 1 97 ? -4.612 -3.314 7.079 1.00 98.62 97 VAL A N 1
ATOM 778 C CA . VAL A 1 97 ? -5.795 -4.137 7.399 1.00 98.62 97 VAL A CA 1
ATOM 779 C C . VAL A 1 97 ? -5.634 -4.837 8.754 1.00 98.62 97 VAL A C 1
ATOM 781 O O . VAL A 1 97 ? -6.569 -4.898 9.561 1.00 98.62 97 VAL A O 1
ATOM 784 N N . TYR A 1 98 ? -4.434 -5.342 9.052 1.00 98.62 98 TYR A N 1
ATOM 785 C CA . TYR A 1 98 ? -4.145 -5.925 10.362 1.00 98.62 98 TYR A CA 1
ATOM 786 C C . TYR A 1 98 ? -4.225 -4.887 11.492 1.00 98.62 98 TYR A C 1
ATOM 788 O O . TYR A 1 98 ? -4.814 -5.160 12.539 1.00 98.62 98 TYR A O 1
ATOM 796 N N . LEU A 1 99 ? -3.686 -3.683 11.279 1.00 98.62 99 LEU A N 1
ATOM 797 C CA . LEU A 1 99 ? -3.778 -2.594 12.250 1.00 98.62 99 LEU A CA 1
ATOM 798 C C . LEU A 1 99 ? -5.233 -2.188 12.511 1.00 98.62 99 LEU A C 1
ATOM 800 O O . LEU A 1 99 ? -5.610 -2.021 13.667 1.00 98.62 99 LEU A O 1
ATOM 804 N N . GLU A 1 100 ? -6.056 -2.083 11.468 1.00 98.62 100 GLU A N 1
ATOM 805 C CA . GLU A 1 100 ? -7.492 -1.812 11.599 1.00 98.62 100 GLU A CA 1
ATOM 806 C C . GLU A 1 100 ? -8.176 -2.878 12.464 1.00 98.62 100 GLU A C 1
ATOM 808 O O . GLU A 1 100 ? -8.895 -2.551 13.409 1.00 98.62 100 GLU A O 1
ATOM 813 N N . THR A 1 101 ? -7.854 -4.152 12.228 1.00 98.44 101 THR A N 1
ATOM 814 C CA . THR A 1 101 ? -8.361 -5.269 13.037 1.00 98.44 101 THR A CA 1
ATOM 815 C C . THR A 1 101 ? -7.977 -5.127 14.516 1.00 98.44 101 THR A C 1
ATOM 817 O O . THR A 1 101 ? -8.816 -5.333 15.396 1.00 98.44 101 THR A O 1
ATOM 820 N N . LEU A 1 102 ? -6.729 -4.749 14.814 1.00 98.62 102 LEU A N 1
ATOM 821 C CA . LEU A 1 102 ? -6.274 -4.511 16.188 1.00 98.62 102 LEU A CA 1
ATOM 822 C C . LEU A 1 102 ? -6.953 -3.294 16.831 1.00 98.62 102 LEU A C 1
ATOM 824 O O . LEU A 1 102 ? -7.284 -3.346 18.017 1.00 98.62 102 LEU A O 1
ATOM 828 N N . CYS A 1 103 ? -7.188 -2.220 16.075 1.00 98.44 103 CYS A N 1
ATOM 829 C CA . CYS A 1 103 ? -7.912 -1.044 16.560 1.00 98.44 103 CYS A CA 1
ATOM 830 C C . CYS A 1 103 ? -9.347 -1.407 16.955 1.00 98.44 103 CYS A C 1
ATOM 832 O O . CYS A 1 103 ? -9.760 -1.099 18.073 1.00 98.44 103 CYS A O 1
ATOM 834 N N . CYS A 1 104 ? -10.067 -2.148 16.106 1.00 98.00 104 CYS A N 1
ATOM 835 C CA . CYS A 1 104 ? -11.413 -2.627 16.426 1.00 98.00 104 CYS A CA 1
ATOM 836 C C . CYS A 1 104 ? -11.433 -3.477 17.707 1.00 98.00 104 CYS A C 1
ATOM 838 O O . CYS A 1 104 ? -12.307 -3.305 18.555 1.00 98.00 104 CYS A O 1
ATOM 840 N N . GLN A 1 105 ? -10.442 -4.357 17.892 1.00 98.50 105 GLN A N 1
ATOM 841 C CA . GLN A 1 105 ? -10.322 -5.145 19.124 1.00 98.50 105 GLN A CA 1
ATOM 842 C C . GLN A 1 105 ? -10.077 -4.262 20.355 1.00 98.50 105 GLN A C 1
ATOM 844 O O . GLN A 1 105 ? -10.677 -4.491 21.406 1.00 98.50 105 GLN A O 1
ATOM 849 N N . CYS A 1 106 ? -9.223 -3.240 20.246 1.00 98.12 106 CYS A N 1
ATOM 850 C CA . CYS A 1 106 ? -8.973 -2.297 21.340 1.00 98.12 106 CYS A CA 1
ATOM 851 C C . CYS A 1 106 ? -10.243 -1.535 21.741 1.00 98.12 106 CYS A C 1
ATOM 853 O O . CYS A 1 106 ? -10.519 -1.374 22.932 1.00 98.12 106 CYS A O 1
ATOM 855 N N . GLU A 1 107 ? -11.026 -1.084 20.761 1.00 98.19 107 GLU A N 1
ATOM 856 C CA . GLU A 1 107 ? -12.299 -0.397 20.994 1.00 98.19 107 GLU A CA 1
ATOM 857 C C . GLU A 1 107 ? -13.315 -1.313 21.682 1.00 98.19 107 GLU A C 1
ATOM 859 O O . GLU A 1 107 ? -13.940 -0.916 22.670 1.00 98.19 107 GLU A O 1
ATOM 864 N N . GLU A 1 108 ? -13.427 -2.562 21.222 1.00 97.06 108 GLU A N 1
ATOM 865 C CA . GLU A 1 108 ? -14.309 -3.558 21.829 1.00 97.06 108 GLU A CA 1
ATOM 866 C C . GLU A 1 108 ? -13.909 -3.854 23.283 1.00 97.06 108 GLU A C 1
ATOM 868 O O . GLU A 1 108 ? -14.761 -3.872 24.177 1.00 97.06 108 GLU A O 1
ATOM 873 N N . LEU A 1 109 ? -12.613 -4.045 23.546 1.00 98.25 109 LEU A N 1
ATOM 874 C CA . LEU A 1 109 ? -12.094 -4.261 24.898 1.00 98.25 109 LEU A CA 1
ATOM 875 C C . LEU A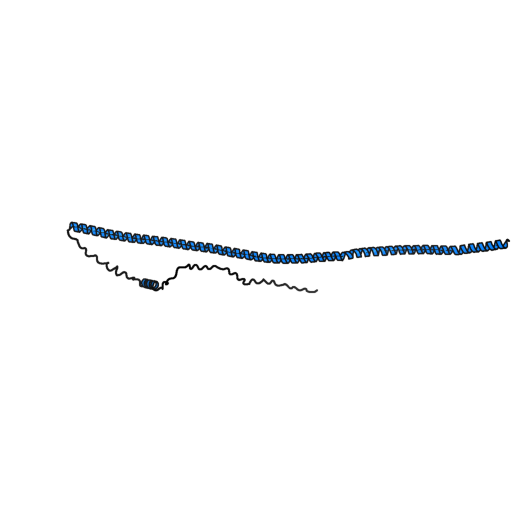 1 109 ? -12.364 -3.055 25.805 1.00 98.25 109 LEU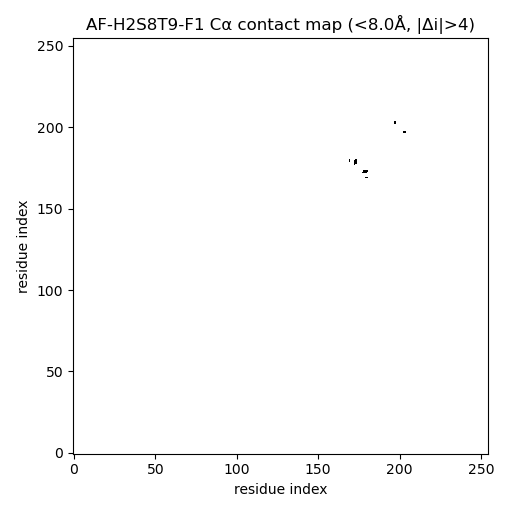 A C 1
ATOM 877 O O . LEU A 1 109 ? -12.813 -3.233 26.938 1.00 98.25 109 LEU A O 1
ATOM 881 N N . SER A 1 110 ? -12.148 -1.838 25.306 1.00 98.25 110 SER A N 1
ATOM 882 C CA . SER A 1 110 ? -12.424 -0.599 26.042 1.00 98.25 110 SER A CA 1
ATOM 883 C C . SER A 1 110 ? -13.912 -0.456 26.384 1.00 98.25 110 SER A C 1
ATOM 885 O O . SER A 1 110 ? -14.265 -0.173 27.532 1.00 98.25 110 SER A O 1
ATOM 887 N N . SER A 1 111 ? -14.803 -0.736 25.426 1.00 98.00 111 SER A N 1
ATOM 888 C CA . SER A 1 111 ? -16.255 -0.721 25.640 1.00 98.00 111 SER A CA 1
ATOM 889 C C . SER A 1 111 ? -16.690 -1.755 26.684 1.00 98.00 111 SER A C 1
ATOM 891 O O . SER A 1 111 ? -17.399 -1.408 27.634 1.00 98.00 111 SER A O 1
ATOM 893 N N . LYS A 1 112 ? -16.218 -3.006 26.576 1.00 98.31 112 LYS A N 1
ATOM 894 C CA . LYS A 1 112 ? -16.490 -4.056 27.574 1.00 98.31 112 LYS A CA 1
ATOM 895 C C . LYS A 1 112 ? -16.004 -3.646 28.960 1.00 98.31 112 LYS A C 1
ATOM 897 O O . LYS A 1 112 ? -16.754 -3.772 29.928 1.00 98.31 112 LYS A O 1
ATOM 902 N N . GLN A 1 113 ? -14.787 -3.111 29.053 1.00 98.44 113 GLN A N 1
ATOM 903 C CA . GLN A 1 113 ? -14.222 -2.643 30.315 1.00 98.44 113 GLN A CA 1
ATOM 904 C C . GLN A 1 113 ? -15.061 -1.514 30.921 1.00 98.44 113 GLN A C 1
ATOM 906 O O . GLN A 1 113 ? -15.331 -1.530 32.122 1.00 98.44 113 GLN A O 1
ATOM 911 N N . HIS A 1 114 ? -15.525 -0.568 30.100 1.00 98.38 114 HIS A N 1
ATOM 912 C CA . HIS A 1 114 ? -16.415 0.498 30.551 1.00 98.38 114 HIS A CA 1
ATOM 913 C C . HIS A 1 114 ? -17.720 -0.066 31.129 1.00 98.38 114 HIS A C 1
ATOM 915 O O . HIS A 1 114 ? -18.092 0.293 32.246 1.00 98.38 114 HIS A O 1
ATOM 921 N N . HIS A 1 115 ? -18.370 -1.004 30.430 1.00 98.44 115 HIS A N 1
ATOM 922 C CA . HIS A 1 115 ? -19.591 -1.654 30.915 1.00 98.44 115 HIS A CA 1
ATOM 923 C C . HIS A 1 115 ? -19.379 -2.406 32.234 1.00 98.44 115 HIS A C 1
ATOM 925 O O . HIS A 1 115 ? -20.200 -2.270 33.142 1.00 98.44 115 HIS A O 1
ATOM 931 N N . ILE A 1 116 ? -18.275 -3.147 32.371 1.00 98.44 116 ILE A N 1
ATOM 932 C CA . ILE A 1 116 ? -17.922 -3.842 33.618 1.00 98.44 116 ILE A CA 1
ATOM 933 C C . ILE A 1 116 ? -17.785 -2.832 34.759 1.00 98.44 116 ILE A C 1
ATOM 935 O O . ILE A 1 116 ? -18.446 -2.976 35.786 1.00 98.44 116 ILE A O 1
ATOM 939 N N . SER A 1 117 ? -17.012 -1.762 34.562 1.00 98.25 117 SER A N 1
ATOM 940 C CA . SER A 1 117 ? -16.817 -0.742 35.594 1.00 98.25 117 SER A CA 1
ATOM 941 C C . SER A 1 117 ? -18.120 -0.019 35.964 1.00 98.25 117 SER A C 1
ATOM 943 O O . SER A 1 117 ? -18.362 0.244 37.144 1.00 98.25 117 SER A O 1
ATOM 945 N N . THR A 1 118 ? -19.010 0.265 35.005 1.00 98.31 118 THR A N 1
ATOM 946 C CA . THR A 1 118 ? -20.344 0.817 35.304 1.00 98.31 118 THR A CA 1
ATOM 947 C C . THR A 1 118 ? -21.178 -0.147 36.151 1.00 98.31 118 THR A C 1
ATOM 949 O O . THR A 1 118 ? -21.807 0.276 37.127 1.00 98.31 118 THR A O 1
ATOM 952 N N . LEU A 1 119 ? -21.171 -1.441 35.817 1.00 98.50 119 LEU A N 1
ATOM 953 C CA . LEU A 1 119 ? -21.898 -2.464 36.570 1.00 98.50 119 LEU A CA 1
ATOM 954 C C . LEU A 1 119 ? -21.347 -2.628 37.990 1.00 98.50 119 LEU A C 1
ATOM 956 O O . LEU A 1 119 ? -22.130 -2.720 38.935 1.00 98.50 119 LEU A O 1
ATOM 960 N N . GLU A 1 120 ? -20.028 -2.597 38.173 1.00 98.56 120 GLU A N 1
ATOM 961 C CA . GLU A 1 120 ? -19.390 -2.659 39.494 1.00 98.56 120 GLU A CA 1
ATOM 962 C C . GLU A 1 120 ? -19.814 -1.491 40.393 1.00 98.56 120 GLU A C 1
ATOM 964 O O . GLU A 1 120 ? -20.132 -1.688 41.573 1.00 98.56 120 GLU A O 1
ATOM 969 N N . VAL A 1 121 ? -19.867 -0.275 39.835 1.00 98.44 121 VAL A N 1
ATOM 970 C CA . VAL A 1 121 ? -20.338 0.919 40.551 1.00 98.44 121 VAL A CA 1
ATOM 971 C C . VAL A 1 121 ? -21.807 0.771 40.940 1.00 98.44 121 VAL A C 1
ATOM 973 O O . VAL A 1 121 ? -22.151 0.988 42.105 1.00 98.44 121 VAL A O 1
ATOM 976 N N . TYR A 1 122 ? -22.664 0.350 40.007 1.00 98.44 122 TYR A N 1
ATOM 977 C CA . TYR A 1 122 ? -24.085 0.126 40.276 1.00 98.44 122 TYR A CA 1
ATOM 978 C C . TYR A 1 122 ? -24.305 -0.931 41.366 1.00 98.44 122 TYR A C 1
ATOM 980 O O . TYR A 1 122 ? -25.041 -0.700 42.326 1.00 98.44 122 TYR A O 1
ATOM 988 N N . GLN A 1 123 ? -23.618 -2.071 41.275 1.00 98.31 123 GLN A N 1
ATOM 989 C CA . GLN A 1 123 ? -23.707 -3.127 42.281 1.00 98.31 123 GLN A CA 1
ATOM 990 C C . GLN A 1 123 ? -23.229 -2.647 43.656 1.00 98.31 123 GLN A C 1
ATOM 992 O O . GLN A 1 123 ? -23.856 -2.954 44.670 1.00 98.31 123 GLN A O 1
ATOM 997 N N . LYS A 1 124 ? -22.136 -1.874 43.716 1.00 98.50 124 LYS A N 1
ATOM 998 C CA . LYS A 1 124 ? -21.647 -1.288 44.973 1.00 98.50 124 LYS A CA 1
ATOM 999 C C . LYS A 1 124 ? -22.671 -0.334 45.580 1.00 98.50 124 LYS A C 1
ATOM 1001 O O . LYS A 1 124 ? -22.857 -0.351 46.793 1.00 98.50 124 LYS A O 1
ATOM 1006 N N . GLN A 1 125 ? -23.332 0.471 44.753 1.00 98.50 125 GLN A N 1
ATOM 1007 C CA . GLN A 1 125 ? -24.388 1.370 45.201 1.00 98.50 125 GLN A CA 1
ATOM 1008 C C . GLN A 1 125 ? -25.585 0.590 45.759 1.00 98.50 125 GLN A C 1
ATOM 1010 O O . GLN A 1 125 ? -26.047 0.895 46.855 1.00 98.50 125 GLN A O 1
ATOM 1015 N N . LYS A 1 126 ? -26.016 -0.476 45.076 1.00 98.38 126 LYS A N 1
ATOM 1016 C CA . LYS A 1 126 ? -27.103 -1.336 45.562 1.00 98.38 126 LYS A CA 1
ATOM 1017 C C . LYS A 1 126 ? -26.773 -2.027 46.882 1.00 98.38 126 LYS A C 1
ATOM 1019 O O . LYS A 1 126 ? -27.625 -2.058 47.762 1.00 98.38 126 LYS A O 1
ATOM 1024 N N . ARG A 1 127 ? -25.534 -2.499 47.066 1.00 98.38 127 ARG A N 1
ATOM 1025 C CA . ARG A 1 127 ? -25.085 -3.046 48.360 1.00 98.38 127 ARG A CA 1
ATOM 1026 C C . ARG A 1 127 ? -25.210 -2.022 49.492 1.00 98.38 127 ARG A C 1
ATOM 1028 O O . ARG A 1 127 ? -25.715 -2.365 50.551 1.00 98.38 127 ARG A O 1
ATOM 1035 N N . LYS A 1 128 ? -24.813 -0.768 49.250 1.00 98.25 128 LYS A N 1
ATOM 1036 C CA . LYS A 1 128 ? -24.938 0.313 50.243 1.00 98.25 128 LYS A CA 1
ATOM 1037 C C . LYS A 1 128 ? -26.389 0.665 50.557 1.00 98.25 128 LYS A C 1
ATOM 1039 O O . LYS A 1 128 ? -26.710 0.896 51.711 1.00 98.25 128 LYS A O 1
ATOM 1044 N N . GLU A 1 129 ? -27.257 0.730 49.548 1.00 98.19 129 GLU A N 1
ATOM 1045 C CA . GLU A 1 129 ? -28.687 1.003 49.756 1.00 98.19 129 GLU A CA 1
ATOM 1046 C C . GLU A 1 129 ? -29.329 -0.058 50.654 1.00 98.19 129 GLU A C 1
ATOM 1048 O O . GLU A 1 129 ? -30.055 0.291 51.581 1.00 98.19 129 GLU A O 1
ATOM 1053 N N . VAL A 1 130 ? -29.010 -1.336 50.426 1.00 98.00 130 VAL A N 1
ATOM 1054 C CA . VAL A 1 130 ? -29.480 -2.438 51.276 1.00 98.00 130 VAL A CA 1
ATOM 1055 C C . VAL A 1 130 ? -28.928 -2.310 52.697 1.00 98.00 130 VAL A C 1
ATOM 1057 O O . VAL A 1 130 ? -29.703 -2.358 53.644 1.00 98.00 130 VAL A O 1
ATOM 1060 N N . GLU A 1 131 ? -27.624 -2.069 52.858 1.00 98.19 131 GLU A N 1
ATOM 1061 C CA . GLU A 1 131 ? -26.993 -1.897 54.176 1.00 98.19 131 GLU A CA 1
ATOM 1062 C C . GLU A 1 131 ? -27.619 -0.741 54.979 1.00 98.19 131 GLU A C 1
ATOM 1064 O O . GLU A 1 131 ? -27.878 -0.882 56.175 1.00 98.19 131 GLU A O 1
ATOM 1069 N N . VAL A 1 132 ? -27.926 0.383 54.321 1.00 98.31 132 VAL A N 1
ATOM 1070 C CA . VAL A 1 132 ? -28.593 1.536 54.948 1.00 98.31 132 VAL A CA 1
ATOM 1071 C C . VAL A 1 132 ? -30.025 1.198 55.360 1.00 98.31 132 VAL A C 1
ATOM 1073 O O . VAL A 1 132 ? -30.417 1.511 56.482 1.00 98.31 132 VAL A O 1
ATOM 1076 N N . LEU A 1 133 ? -30.804 0.552 54.486 1.00 97.94 133 LEU A N 1
ATOM 1077 C CA . LEU A 1 133 ? -32.180 0.154 54.804 1.00 97.94 133 LEU A CA 1
ATOM 1078 C C . LEU A 1 133 ? -32.226 -0.868 55.946 1.00 97.94 133 LEU A C 1
ATOM 1080 O O . LEU A 1 133 ? -33.078 -0.762 56.824 1.00 97.94 133 LEU A O 1
ATOM 1084 N N . GLU A 1 134 ? -31.297 -1.824 55.971 1.00 98.25 134 GLU A N 1
ATOM 1085 C CA . GLU A 1 134 ? -31.170 -2.770 57.079 1.00 98.25 134 GLU A CA 1
ATOM 1086 C C . GLU A 1 134 ? -30.814 -2.074 58.396 1.00 98.25 134 GLU A C 1
ATOM 1088 O O . GLU A 1 134 ? -31.366 -2.427 59.439 1.00 98.25 134 GLU A O 1
ATOM 1093 N N . ALA A 1 135 ? -29.891 -1.108 58.373 1.00 97.94 135 ALA A N 1
ATOM 1094 C CA . ALA A 1 135 ? -29.500 -0.357 59.562 1.00 97.94 135 ALA A CA 1
ATOM 1095 C C . ALA A 1 135 ? -30.655 0.502 60.100 1.00 97.94 135 ALA A C 1
ATOM 1097 O O . ALA A 1 135 ? -30.907 0.491 61.306 1.00 97.94 135 ALA A O 1
ATOM 1098 N N . GLU A 1 136 ? -31.388 1.184 59.217 1.00 98.19 136 GLU A N 1
ATOM 1099 C CA . GLU A 1 136 ? -32.575 1.962 59.582 1.00 98.19 136 GLU A CA 1
ATOM 1100 C C . GLU A 1 136 ? -33.657 1.056 60.179 1.00 98.19 136 GLU A C 1
ATOM 1102 O O . GLU A 1 136 ? -34.157 1.328 61.268 1.00 98.19 136 GLU A O 1
ATOM 1107 N N . LEU A 1 137 ? -33.960 -0.074 59.529 1.00 98.06 137 LEU A N 1
ATOM 1108 C CA . LEU A 1 137 ? -34.950 -1.031 60.028 1.00 98.06 137 LEU A CA 1
ATOM 1109 C C . LEU A 1 137 ? -34.561 -1.593 61.403 1.00 98.06 137 LEU A C 1
ATOM 1111 O O . LEU A 1 137 ? -35.404 -1.673 62.297 1.00 98.06 137 LEU A O 1
ATOM 1115 N N . LYS A 1 138 ? -33.283 -1.944 61.599 1.00 97.81 138 LYS A N 1
ATOM 1116 C CA . LYS A 1 138 ? -32.759 -2.391 62.900 1.0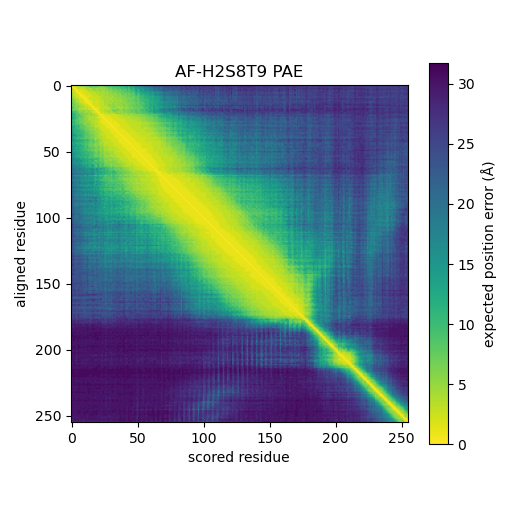0 97.81 138 LYS A CA 1
ATOM 1117 C C . LYS A 1 138 ? -32.898 -1.296 63.959 1.00 97.81 138 LYS A C 1
ATOM 1119 O O . LYS A 1 138 ? -33.361 -1.589 65.057 1.00 97.81 138 LYS A O 1
ATOM 1124 N N . SER A 1 139 ? -32.554 -0.049 63.631 1.00 97.81 139 SER A N 1
ATOM 1125 C CA . SER A 1 139 ? -32.697 1.095 64.542 1.00 97.81 139 SER A CA 1
ATOM 1126 C C . SER A 1 139 ? -34.154 1.293 64.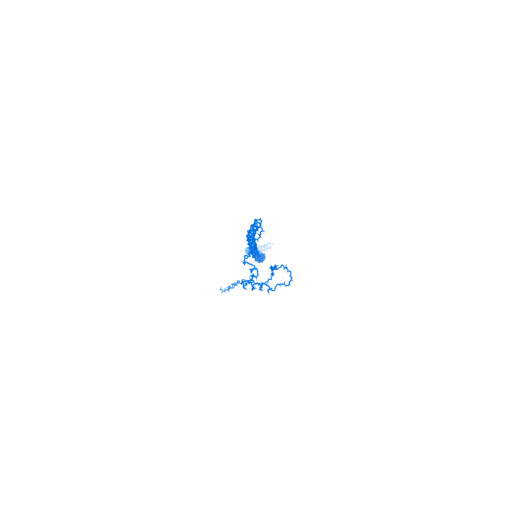966 1.00 97.81 139 SER A C 1
ATOM 1128 O O . SER A 1 139 ? -34.447 1.308 66.163 1.00 97.81 139 SER A O 1
ATOM 1130 N N . GLN A 1 140 ? -35.078 1.337 64.002 1.00 97.88 140 GLN A N 1
ATOM 1131 C CA . GLN A 1 140 ? -36.519 1.452 64.251 1.00 97.88 140 GLN A CA 1
ATOM 1132 C C . GLN A 1 140 ? -37.037 0.319 65.145 1.00 97.88 140 GLN A C 1
ATOM 1134 O O . GLN A 1 140 ? -37.746 0.569 66.118 1.00 97.88 140 GLN A O 1
ATOM 1139 N N . TYR A 1 141 ? -36.636 -0.927 64.870 1.00 97.44 141 TYR A N 1
ATOM 1140 C CA . TYR A 1 141 ? -37.014 -2.079 65.689 1.00 97.44 141 TYR A CA 1
ATOM 1141 C C . TYR A 1 141 ? -36.500 -1.961 67.131 1.00 97.44 141 TYR A C 1
ATOM 1143 O O . TYR A 1 141 ? -37.255 -2.181 68.080 1.00 97.44 141 TYR A O 1
ATOM 1151 N N . THR A 1 142 ? -35.230 -1.580 67.315 1.00 97.50 142 THR A N 1
ATOM 1152 C CA . THR A 1 142 ? -34.659 -1.395 68.660 1.00 97.50 142 THR A CA 1
ATOM 1153 C C . THR A 1 142 ? -35.339 -0.263 69.426 1.00 97.50 142 THR A C 1
ATOM 1155 O O . THR A 1 142 ? -35.601 -0.415 70.617 1.00 97.50 142 THR A O 1
ATOM 1158 N N . GLN A 1 143 ? -35.684 0.834 68.745 1.00 97.62 143 GLN A N 1
ATOM 1159 C CA . GLN A 1 143 ? -36.423 1.944 69.336 1.00 97.62 143 GLN A CA 1
ATOM 1160 C C . GLN A 1 143 ? -37.824 1.505 69.773 1.00 97.62 143 GLN A C 1
ATOM 1162 O O . GLN A 1 143 ? -38.180 1.689 70.935 1.00 97.62 143 GLN A O 1
ATOM 1167 N N . TRP A 1 144 ? -38.596 0.883 68.877 1.00 98.25 144 TRP A N 1
ATOM 1168 C CA . TRP A 1 144 ? -39.943 0.397 69.183 1.00 98.25 144 TRP A CA 1
ATOM 1169 C C . TRP A 1 144 ? -39.944 -0.611 70.341 1.00 98.25 144 TRP A C 1
ATOM 1171 O O . TRP A 1 144 ? -40.794 -0.540 71.228 1.00 98.25 144 TRP A O 1
ATOM 1181 N N . THR A 1 145 ? -38.948 -1.500 70.385 1.00 97.25 145 THR A N 1
ATOM 1182 C CA . THR A 1 145 ? -38.770 -2.460 71.486 1.00 97.25 145 THR A CA 1
ATOM 1183 C C . THR A 1 145 ? -38.509 -1.741 72.812 1.00 97.25 145 THR A C 1
ATOM 1185 O O . THR A 1 145 ? -39.177 -2.030 73.802 1.00 97.25 145 THR A O 1
ATOM 1188 N N . ALA A 1 146 ? -37.605 -0.756 72.836 1.00 97.44 146 ALA A N 1
ATOM 1189 C CA . ALA A 1 146 ? -37.305 0.019 74.041 1.00 97.44 146 ALA A CA 1
ATOM 1190 C C . ALA A 1 146 ? -38.510 0.847 74.529 1.00 97.44 146 ALA A C 1
ATOM 1192 O O . ALA A 1 146 ? -38.759 0.932 75.734 1.00 97.44 146 ALA A O 1
ATOM 1193 N N . GLU A 1 147 ? -39.284 1.437 73.613 1.00 97.56 147 GLU A N 1
ATOM 1194 C CA . GLU A 1 147 ? -40.525 2.154 73.935 1.00 97.56 147 GLU A CA 1
ATOM 1195 C C . GLU A 1 147 ? -41.572 1.211 74.548 1.00 97.56 147 GLU A C 1
ATOM 1197 O O . GLU A 1 147 ? -42.189 1.539 75.570 1.00 97.56 147 GLU A O 1
ATOM 1202 N N . LEU A 1 148 ? -41.737 0.015 73.972 1.00 97.69 148 LEU A N 1
ATOM 1203 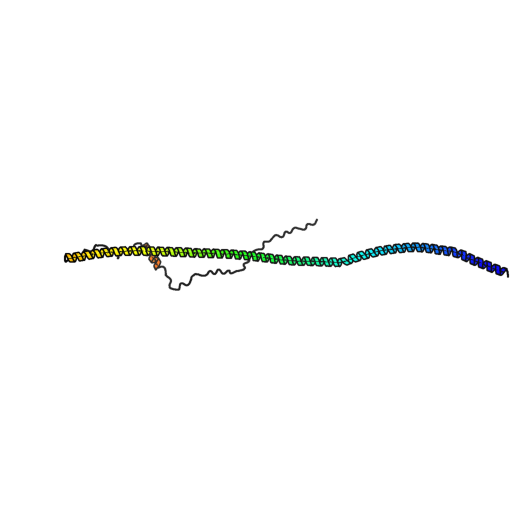C CA . LEU A 1 148 ? -42.639 -1.014 74.485 1.00 97.69 148 LEU A CA 1
ATOM 1204 C C . LEU A 1 148 ? -42.207 -1.497 75.878 1.00 97.69 148 LEU A C 1
ATOM 1206 O O . LEU A 1 148 ? -43.031 -1.538 76.796 1.00 97.69 148 LEU A O 1
ATOM 1210 N N . GLU A 1 149 ? -40.923 -1.803 76.067 1.00 97.38 149 GLU A N 1
ATOM 1211 C CA . GLU A 1 149 ? -40.346 -2.185 77.362 1.00 97.38 149 GLU A CA 1
ATOM 1212 C C . GLU A 1 149 ? -40.548 -1.087 78.411 1.00 97.38 149 GLU A C 1
ATOM 1214 O O . GLU A 1 149 ? -40.969 -1.362 79.539 1.00 97.38 149 GLU A O 1
ATOM 1219 N N . GLN A 1 150 ? -40.320 0.178 78.046 1.00 96.94 150 GLN A N 1
ATOM 1220 C CA . GLN A 1 150 ? -40.529 1.311 78.942 1.00 96.94 150 GLN A CA 1
ATOM 1221 C C . GLN A 1 150 ? -42.002 1.443 79.349 1.00 96.94 150 GLN A C 1
ATOM 1223 O O . GLN A 1 150 ? -42.288 1.660 80.532 1.00 96.94 150 GLN A O 1
ATOM 1228 N N . ALA A 1 151 ? -42.935 1.292 78.406 1.00 96.88 151 ALA A N 1
ATOM 1229 C CA . ALA A 1 151 ? -44.368 1.328 78.686 1.00 96.88 151 ALA A CA 1
ATOM 1230 C C . ALA A 1 151 ? -44.792 0.182 79.624 1.00 96.88 151 ALA A C 1
ATOM 1232 O O . ALA A 1 151 ? -45.541 0.405 80.582 1.00 96.88 151 ALA A O 1
ATOM 1233 N N . VAL A 1 152 ? -44.269 -1.031 79.411 1.00 96.12 152 VAL A N 1
ATOM 1234 C CA . VAL A 1 152 ? -44.494 -2.187 80.298 1.00 96.12 152 VAL A CA 1
ATOM 1235 C C . VAL A 1 152 ? -43.925 -1.924 81.698 1.00 96.12 152 VAL A C 1
ATOM 1237 O O . VAL A 1 152 ? -44.624 -2.117 82.697 1.00 96.12 152 VAL A O 1
ATOM 1240 N N . HIS A 1 153 ? -42.699 -1.406 81.796 1.00 95.75 153 HIS A N 1
ATOM 1241 C CA . HIS A 1 153 ? -42.075 -1.051 83.073 1.00 95.75 153 HIS A CA 1
ATOM 1242 C C . HIS A 1 153 ? -42.815 0.065 83.822 1.00 95.75 153 HIS A C 1
ATOM 1244 O O . HIS A 1 153 ? -42.870 0.049 85.054 1.00 95.75 153 HIS A O 1
ATOM 1250 N N . GLN A 1 154 ? -43.381 1.050 83.122 1.00 96.12 154 GLN A N 1
ATOM 1251 C CA . GLN A 1 154 ? -44.223 2.082 83.738 1.00 96.12 154 GLN A CA 1
ATOM 1252 C C . GLN A 1 154 ? -45.493 1.471 84.338 1.00 96.12 154 GLN A C 1
ATOM 1254 O O . GLN A 1 154 ? -45.745 1.676 85.526 1.00 96.12 154 GLN A O 1
ATOM 1259 N N . LYS A 1 155 ? -46.213 0.637 83.574 1.00 95.88 155 LYS A N 1
ATOM 1260 C CA . LYS A 1 155 ? -47.415 -0.058 84.064 1.00 95.88 155 LYS A CA 1
ATOM 1261 C C . LYS A 1 155 ? -47.128 -0.913 85.299 1.00 95.88 155 LYS A C 1
ATOM 1263 O O . LYS A 1 155 ? -47.879 -0.856 86.268 1.00 95.88 155 LYS A O 1
ATOM 1268 N N . LEU A 1 156 ? -46.028 -1.667 85.304 1.00 94.75 156 LEU A N 1
ATOM 1269 C CA . LEU A 1 156 ? -45.626 -2.476 86.463 1.00 94.75 156 LEU A CA 1
ATOM 1270 C C . LEU A 1 156 ? -45.331 -1.622 87.704 1.00 94.75 156 LEU A C 1
ATOM 1272 O O . LEU A 1 156 ? -45.746 -1.982 88.804 1.00 94.75 156 LEU A O 1
ATOM 1276 N N . ARG A 1 157 ? -44.660 -0.474 87.545 1.00 96.50 157 ARG A N 1
ATOM 1277 C CA . ARG A 1 157 ? -44.391 0.451 88.661 1.00 96.50 157 ARG A CA 1
ATOM 1278 C C . ARG A 1 157 ? -45.665 1.073 89.224 1.00 96.50 157 ARG A C 1
ATOM 1280 O O . ARG A 1 157 ? -45.790 1.195 90.440 1.00 96.50 157 ARG A O 1
ATOM 1287 N N . GLU A 1 158 ? -46.605 1.458 88.365 1.00 95.38 158 GLU A N 1
ATOM 1288 C CA . GLU A 1 158 ? -47.911 1.972 88.793 1.00 95.38 158 GLU A CA 1
ATOM 1289 C C . GLU A 1 158 ? -48.686 0.917 89.587 1.00 95.38 158 GLU A C 1
ATOM 1291 O O . GLU A 1 158 ? -49.157 1.206 90.686 1.00 95.38 158 GLU A O 1
ATOM 1296 N N . GLN A 1 159 ? -48.738 -0.323 89.090 1.00 95.44 159 GLN A N 1
ATOM 1297 C CA . GLN A 1 159 ? -49.334 -1.456 89.805 1.00 95.44 159 GLN A CA 1
ATOM 1298 C C . GLN A 1 159 ? -48.665 -1.670 91.167 1.00 95.44 159 GLN A C 1
ATOM 1300 O O . GLN A 1 159 ? -49.349 -1.740 92.187 1.00 95.44 159 GLN A O 1
ATOM 1305 N N . GLN A 1 160 ? -47.330 -1.706 91.215 1.00 93.88 160 GLN A N 1
ATOM 1306 C CA . GLN A 1 160 ? -46.583 -1.848 92.466 1.00 93.88 160 GLN A CA 1
ATOM 1307 C C . GLN A 1 160 ? -46.936 -0.746 93.474 1.00 93.88 160 GLN A C 1
ATOM 1309 O O . GLN A 1 160 ? -47.148 -1.042 94.649 1.00 93.88 160 GLN A O 1
ATOM 1314 N N . LYS A 1 161 ? -47.044 0.509 93.021 1.00 95.38 161 LYS A N 1
ATOM 1315 C CA . LYS A 1 161 ? -47.422 1.640 93.874 1.00 95.38 161 LYS A CA 1
ATOM 1316 C C . LYS A 1 161 ? -48.834 1.477 94.444 1.00 95.38 161 LYS A C 1
ATOM 1318 O O . LYS A 1 161 ? -49.030 1.724 95.630 1.00 95.38 161 LYS A O 1
ATOM 1323 N N . ILE A 1 162 ? -49.789 1.019 93.631 1.00 93.00 16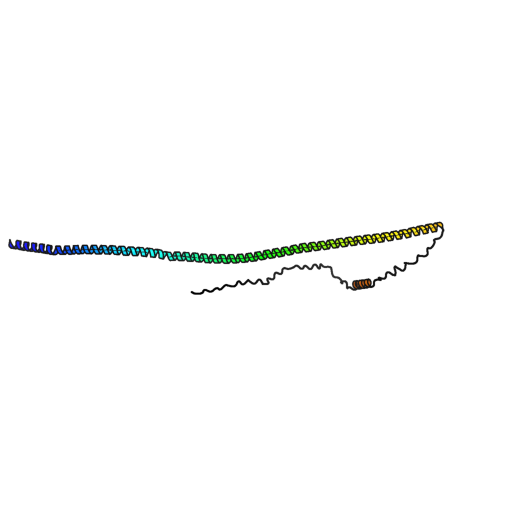2 ILE A N 1
ATOM 1324 C CA . ILE A 1 162 ? -51.161 0.725 94.076 1.00 93.00 162 ILE A CA 1
ATOM 1325 C C . ILE A 1 162 ? -51.146 -0.339 95.182 1.00 93.00 162 ILE A C 1
ATOM 1327 O O . ILE A 1 162 ? -51.783 -0.155 96.220 1.00 93.00 162 ILE A O 1
ATOM 1331 N N . TYR A 1 163 ? -50.388 -1.425 94.998 1.00 92.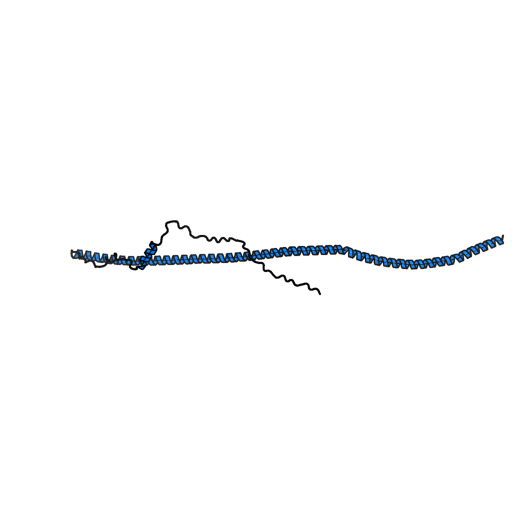06 163 TYR A N 1
ATOM 1332 C CA . TYR A 1 163 ? -50.254 -2.467 96.021 1.00 92.06 163 TYR A CA 1
ATOM 1333 C C . TYR A 1 163 ? -49.589 -1.950 97.300 1.00 92.06 163 TYR A C 1
ATOM 1335 O O . TYR A 1 163 ? -50.033 -2.272 98.402 1.00 92.06 163 TYR A O 1
ATOM 1343 N N . GLU A 1 164 ? -48.548 -1.126 97.178 1.00 94.19 164 GLU A N 1
ATOM 1344 C CA . GLU A 1 164 ? -47.854 -0.557 98.333 1.00 94.19 164 GLU A CA 1
ATOM 1345 C C . GLU A 1 164 ? -48.747 0.415 99.124 1.00 94.19 164 GLU A C 1
ATOM 1347 O O . GLU A 1 164 ? -48.750 0.398 100.357 1.00 94.19 164 GLU A O 1
ATOM 1352 N N . GLU A 1 165 ? -49.528 1.253 98.440 1.00 92.81 165 GLU A N 1
ATOM 1353 C CA . GLU A 1 165 ? -50.506 2.151 99.065 1.00 92.81 165 GLU A CA 1
ATOM 1354 C C . GLU A 1 165 ? -51.618 1.366 99.775 1.00 92.81 165 GLU A C 1
ATOM 1356 O O . GLU A 1 165 ? -51.946 1.683 100.923 1.00 92.81 165 GLU A O 1
ATOM 1361 N N . ALA A 1 166 ? -52.138 0.306 99.145 1.00 91.44 166 ALA A N 1
ATOM 1362 C CA . ALA A 1 166 ? -53.107 -0.596 99.767 1.00 91.44 166 ALA A CA 1
ATOM 1363 C C . ALA A 1 166 ? -52.536 -1.244 101.039 1.00 91.44 166 ALA A C 1
ATOM 1365 O O . ALA A 1 166 ? -53.165 -1.201 102.094 1.00 91.44 166 ALA A O 1
ATOM 1366 N N . PHE A 1 167 ? -51.298 -1.741 100.981 1.00 91.38 167 PHE A N 1
ATOM 1367 C CA . PHE A 1 167 ? -50.627 -2.326 102.139 1.00 91.38 167 PHE A CA 1
ATOM 1368 C C . PHE A 1 167 ? -50.418 -1.316 103.278 1.00 91.38 167 PHE A C 1
ATOM 1370 O O . PHE A 1 167 ? -50.689 -1.617 104.442 1.00 91.38 167 PHE A O 1
ATOM 1377 N N . LYS A 1 168 ? -49.968 -0.090 102.970 1.00 91.44 168 LYS A N 1
ATOM 1378 C CA . LYS A 1 168 ? -49.822 0.984 103.974 1.00 91.44 168 LYS A CA 1
ATOM 1379 C C . LYS A 1 168 ? -51.150 1.292 104.656 1.00 91.44 168 LYS A C 1
ATOM 1381 O O . LYS A 1 168 ? -51.178 1.515 105.870 1.00 91.44 168 LYS A O 1
ATOM 1386 N N . GLN A 1 169 ? -52.234 1.301 103.887 1.00 89.06 169 GLN A N 1
ATOM 1387 C CA . GLN A 1 169 ? -53.570 1.497 104.426 1.00 89.06 169 GLN A CA 1
ATOM 1388 C C . GLN A 1 169 ? -53.973 0.344 105.356 1.00 89.06 169 GLN A C 1
ATOM 1390 O O . GLN A 1 169 ? -54.466 0.610 106.453 1.00 89.06 169 GLN A O 1
ATOM 1395 N N . ASP A 1 170 ? -53.696 -0.905 104.982 1.00 88.44 170 ASP A N 1
ATOM 1396 C CA . ASP A 1 170 ? -53.988 -2.083 105.808 1.00 88.44 170 ASP A CA 1
ATOM 1397 C C . ASP A 1 170 ? -53.211 -2.077 107.129 1.00 88.44 170 ASP A C 1
ATOM 1399 O O . ASP A 1 170 ? -53.794 -2.303 108.191 1.00 88.44 170 ASP A O 1
ATOM 1403 N N . VAL A 1 171 ? -51.918 -1.734 107.100 1.00 88.31 171 VAL A N 1
ATOM 1404 C CA . VAL A 1 171 ? -51.099 -1.580 108.317 1.00 88.31 171 VAL A CA 1
ATOM 1405 C C . VAL A 1 171 ? -51.659 -0.477 109.215 1.00 88.31 171 VAL A C 1
ATOM 1407 O O . VAL A 1 171 ? -51.792 -0.667 110.424 1.00 88.31 171 VAL A O 1
ATOM 1410 N N . LYS A 1 172 ? -52.024 0.677 108.644 1.00 87.56 172 LYS A N 1
ATOM 1411 C CA . LYS A 1 172 ? -52.622 1.788 109.400 1.00 87.56 172 LYS A CA 1
ATOM 1412 C C . LYS A 1 172 ? -53.949 1.385 110.045 1.00 87.56 172 LYS A C 1
ATOM 1414 O O . LYS A 1 172 ? -54.188 1.718 111.208 1.00 87.56 172 LYS A O 1
ATOM 1419 N N . ASN A 1 173 ? -54.792 0.665 109.309 1.00 83.69 173 ASN A N 1
ATOM 1420 C CA . ASN A 1 173 ? -56.052 0.131 109.814 1.00 83.69 173 ASN A CA 1
ATOM 1421 C C . ASN A 1 173 ? -55.795 -0.860 110.962 1.00 83.69 173 ASN A C 1
ATOM 1423 O O . ASN A 1 173 ? -56.357 -0.691 112.041 1.00 83.69 173 ASN A O 1
ATOM 1427 N N . TYR A 1 174 ? -54.875 -1.815 110.790 1.00 85.88 174 TYR A N 1
ATOM 1428 C CA . TYR A 1 174 ? -54.498 -2.778 111.831 1.00 85.88 174 TYR A CA 1
ATOM 1429 C C . TYR A 1 174 ? -54.017 -2.094 113.118 1.00 85.88 174 TYR A C 1
ATOM 1431 O O . TYR A 1 174 ? -54.509 -2.407 114.202 1.00 85.88 174 TYR A O 1
ATOM 1439 N N . LEU A 1 175 ? -53.118 -1.110 113.003 1.00 85.38 175 LEU A N 1
ATOM 1440 C CA . LEU A 1 175 ? -52.623 -0.334 114.146 1.00 85.38 175 LEU A CA 1
ATOM 1441 C C . LEU A 1 175 ? -53.731 0.471 114.845 1.00 85.38 175 LEU A C 1
ATOM 1443 O O . LEU A 1 175 ? -53.625 0.737 116.039 1.00 85.38 175 LEU A O 1
ATOM 1447 N N . SER A 1 176 ? -54.784 0.858 114.120 1.00 85.56 176 SER A N 1
ATOM 1448 C CA . SER A 1 176 ? -55.893 1.651 114.666 1.00 85.56 176 SER A CA 1
ATOM 1449 C C . SER A 1 176 ? -56.986 0.791 115.315 1.00 85.56 176 SER A C 1
ATOM 1451 O O . SER A 1 176 ? -57.599 1.227 116.285 1.00 85.56 176 SER A O 1
ATOM 1453 N N . THR A 1 177 ? -57.270 -0.402 114.779 1.00 79.81 177 THR A N 1
ATOM 1454 C CA . THR A 1 177 ? -58.437 -1.226 115.169 1.00 79.81 177 THR A CA 1
ATOM 1455 C C . THR A 1 177 ? -58.064 -2.533 115.884 1.00 79.81 177 THR A C 1
ATOM 1457 O O . THR A 1 177 ? -58.924 -3.142 116.515 1.00 79.81 177 THR A O 1
ATOM 1460 N N . GLY A 1 178 ? -56.804 -2.975 115.809 1.00 72.44 178 GLY A N 1
ATOM 1461 C CA . GLY A 1 178 ? -56.300 -4.200 116.449 1.00 72.44 178 GLY A CA 1
ATOM 1462 C C . GLY A 1 178 ? -56.567 -5.510 115.691 1.00 72.44 178 GLY A C 1
ATOM 1463 O O . GLY A 1 178 ? -56.150 -6.565 116.158 1.00 72.44 178 GLY A O 1
ATOM 1464 N N . TYR A 1 179 ? -57.227 -5.461 114.526 1.00 64.25 179 TYR A N 1
ATOM 1465 C CA . TYR A 1 179 ? -57.549 -6.623 113.686 1.00 64.25 179 TYR A CA 1
ATOM 1466 C C . TYR A 1 179 ? -57.334 -6.290 112.203 1.00 64.25 179 TYR A C 1
ATOM 1468 O O . TYR A 1 179 ? -57.664 -5.192 111.756 1.00 64.25 179 TYR A O 1
ATOM 1476 N N . LEU A 1 180 ? -56.773 -7.228 111.433 1.00 65.12 180 LEU A N 1
ATOM 1477 C CA . LEU A 1 180 ? -56.649 -7.112 109.976 1.00 65.12 180 LEU A CA 1
ATOM 1478 C C . LEU A 1 180 ? -58.016 -7.417 109.352 1.00 65.12 180 LEU A C 1
ATOM 1480 O O . LEU A 1 180 ? -58.553 -8.505 109.559 1.00 65.12 180 LEU A O 1
ATOM 1484 N N . GLN A 1 181 ? -58.586 -6.484 108.584 1.00 60.41 181 GLN A N 1
ATOM 1485 C CA . GLN A 1 181 ? -59.703 -6.826 107.704 1.00 60.41 181 GLN A CA 1
ATOM 1486 C C . GLN A 1 181 ? -59.145 -7.671 106.564 1.00 60.41 181 GLN A C 1
ATOM 1488 O O . GLN A 1 181 ? -58.427 -7.169 105.702 1.00 60.41 181 GLN A O 1
ATOM 1493 N N . HIS A 1 182 ? -59.451 -8.966 106.571 1.00 52.28 182 HIS A N 1
ATOM 1494 C CA . HIS A 1 182 ? -59.180 -9.807 105.420 1.00 52.28 182 HIS A CA 1
ATOM 1495 C C . HIS A 1 182 ? -60.119 -9.347 104.305 1.00 52.28 182 HIS A C 1
ATOM 1497 O O . HIS A 1 182 ? -61.324 -9.589 104.352 1.00 52.28 182 HIS A O 1
ATOM 1503 N N . ARG A 1 183 ? -59.584 -8.609 103.331 1.00 53.03 183 ARG A N 1
ATOM 1504 C CA . ARG A 1 183 ? -60.294 -8.383 102.078 1.00 53.03 183 ARG A CA 1
ATOM 1505 C C . ARG A 1 183 ? -60.467 -9.754 101.433 1.00 53.03 183 ARG A C 1
ATOM 1507 O O . ARG A 1 183 ? -59.463 -10.402 101.139 1.00 53.03 183 ARG A O 1
ATOM 1514 N N . GLU A 1 184 ? -61.708 -10.203 101.255 1.00 44.81 184 GLU A N 1
ATOM 1515 C CA . GLU A 1 184 ? -61.960 -11.364 100.405 1.00 44.81 184 GLU A CA 1
ATOM 1516 C C . GLU A 1 184 ? -61.344 -11.081 99.030 1.00 44.81 184 GLU A C 1
ATOM 1518 O O . GLU A 1 184 ? -61.482 -9.958 98.521 1.00 44.81 184 GLU A O 1
ATOM 1523 N N . PRO A 1 185 ? -60.565 -12.028 98.479 1.00 41.28 185 PRO A N 1
ATOM 1524 C CA . PRO A 1 185 ? -59.814 -11.792 97.260 1.00 41.28 185 PRO A CA 1
ATOM 1525 C C . PRO A 1 185 ? -60.791 -11.358 96.174 1.00 41.28 185 PRO A C 1
ATOM 1527 O O . PRO A 1 185 ? -61.816 -12.001 95.968 1.00 41.28 185 PRO A O 1
ATOM 1530 N N . ALA A 1 186 ? -60.483 -10.249 95.496 1.00 43.34 186 ALA A N 1
ATOM 1531 C CA . ALA A 1 186 ? -61.188 -9.891 94.279 1.00 43.34 186 ALA A CA 1
ATOM 1532 C C . ALA A 1 186 ? -61.063 -11.085 93.325 1.00 43.34 186 ALA A C 1
ATOM 1534 O O . ALA A 1 186 ? -59.973 -11.404 92.848 1.00 43.34 186 ALA A O 1
ATOM 1535 N N . GLU A 1 187 ? -62.171 -11.794 93.146 1.00 43.50 187 GLU A N 1
ATOM 1536 C CA . GLU A 1 187 ? -62.303 -12.889 92.204 1.00 43.50 187 GLU A CA 1
ATOM 1537 C C . GLU A 1 187 ? -61.867 -12.412 90.810 1.00 43.50 187 GLU A C 1
ATOM 1539 O O . GLU A 1 187 ? -62.138 -11.276 90.421 1.00 43.50 187 GLU A O 1
ATOM 1544 N N . SER A 1 188 ? -61.216 -13.311 90.063 1.00 54.22 188 SER A N 1
ATOM 1545 C CA . SER A 1 188 ? -60.650 -13.150 88.708 1.00 54.22 188 SER A CA 1
ATOM 1546 C C . SER A 1 188 ? -59.360 -12.310 88.644 1.00 54.22 188 SER A C 1
ATOM 1548 O O . SER A 1 188 ? -59.353 -11.089 88.666 1.00 54.22 188 SER A O 1
ATOM 1550 N N . ASN A 1 189 ? -58.175 -12.921 88.594 1.00 47.53 189 ASN A N 1
ATOM 1551 C CA . ASN A 1 189 ? -57.666 -13.546 87.367 1.00 47.53 189 ASN A CA 1
ATOM 1552 C C . ASN A 1 189 ? -56.565 -14.592 87.649 1.00 47.53 189 ASN A C 1
ATOM 1554 O O . ASN A 1 189 ? -55.531 -14.615 86.992 1.00 47.53 189 ASN A O 1
ATOM 1558 N N . ILE A 1 190 ? -56.781 -15.498 88.606 1.00 47.75 190 ILE A N 1
ATOM 1559 C CA . ILE A 1 190 ? -55.921 -16.694 88.759 1.00 47.75 190 ILE A CA 1
ATOM 1560 C C . ILE A 1 190 ? -56.152 -17.682 87.591 1.00 47.75 190 ILE A C 1
ATOM 1562 O O . ILE A 1 190 ? -55.289 -18.485 87.269 1.00 47.75 190 ILE A O 1
ATOM 1566 N N . ASN A 1 191 ? -57.271 -17.542 86.873 1.00 49.94 191 ASN A N 1
ATOM 1567 C CA . ASN A 1 191 ? -57.623 -18.376 85.725 1.00 49.94 191 ASN A CA 1
ATOM 1568 C C . ASN A 1 191 ? -57.076 -17.902 84.370 1.00 49.94 191 ASN A C 1
ATOM 1570 O O . ASN A 1 191 ? -57.224 -18.637 83.403 1.00 49.94 191 ASN A O 1
ATOM 1574 N N . VAL A 1 192 ? -56.493 -16.704 84.251 1.00 56.59 192 VAL A N 1
ATOM 1575 C CA . VAL A 1 192 ? -56.072 -16.187 82.930 1.00 56.59 192 VAL A CA 1
ATOM 1576 C C . VAL A 1 192 ? -54.669 -16.654 82.548 1.00 56.59 192 VAL A C 1
ATOM 1578 O O . VAL A 1 192 ? -54.388 -16.818 81.367 1.00 56.59 192 VAL A O 1
ATOM 1581 N N . LEU A 1 193 ? -53.804 -16.951 83.523 1.00 54.53 193 LEU A N 1
ATOM 1582 C CA . LEU A 1 193 ? -52.453 -17.440 83.231 1.00 54.53 193 LEU A CA 1
ATOM 1583 C C . LEU A 1 193 ? -52.451 -18.899 82.737 1.00 54.53 193 LEU A C 1
ATOM 1585 O O . LEU A 1 193 ? -51.693 -19.229 81.835 1.00 54.53 193 LEU A O 1
ATOM 1589 N N . ASP A 1 194 ? -53.352 -19.734 83.265 1.00 53.53 194 ASP A N 1
ATOM 1590 C CA . ASP A 1 194 ? -53.568 -21.127 82.824 1.00 53.53 194 ASP A CA 1
ATOM 1591 C C . ASP A 1 194 ? -54.430 -21.218 81.540 1.00 53.53 194 ASP A C 1
ATOM 1593 O O . ASP A 1 194 ? -54.650 -22.293 80.992 1.00 53.53 194 ASP A O 1
ATOM 1597 N N . GLN A 1 195 ? -54.911 -20.071 81.038 1.00 51.06 195 GLN A N 1
ATOM 1598 C CA . GLN A 1 195 ? -55.680 -19.923 79.794 1.00 51.06 195 GLN A CA 1
ATOM 1599 C C . GLN A 1 195 ? -54.941 -19.098 78.728 1.00 51.06 195 GLN A C 1
ATOM 1601 O O . GLN A 1 195 ? -55.566 -18.625 77.780 1.00 51.06 195 GLN A O 1
ATOM 1606 N N . MET A 1 196 ? -53.610 -18.961 78.816 1.00 51.56 196 MET A N 1
ATOM 1607 C CA . MET A 1 196 ? -52.792 -18.611 77.646 1.00 51.56 196 MET A CA 1
ATOM 1608 C C . MET A 1 196 ? -52.756 -19.819 76.692 1.00 51.56 196 MET A C 1
ATOM 1610 O O . MET A 1 196 ? -51.727 -20.457 76.486 1.00 51.56 196 MET A O 1
ATOM 1614 N N . THR A 1 197 ? -53.906 -20.183 76.140 1.00 55.97 197 THR A N 1
ATOM 1615 C CA . THR A 1 197 ? -53.986 -21.008 74.944 1.00 55.97 197 THR A CA 1
ATOM 1616 C C . THR A 1 197 ? -53.636 -20.114 73.759 1.00 55.97 197 THR A C 1
ATOM 1618 O O . THR A 1 197 ? -54.161 -19.006 73.630 1.00 55.97 197 THR A O 1
ATOM 1621 N N . VAL A 1 198 ? -52.728 -20.578 72.895 1.00 52.41 198 VAL A N 1
ATOM 1622 C CA . VAL A 1 198 ? -52.544 -20.024 71.545 1.00 52.41 198 VAL A CA 1
ATOM 1623 C C . VAL A 1 198 ? -53.898 -20.183 70.856 1.00 52.41 198 VAL A C 1
ATOM 1625 O O . VAL A 1 198 ? -54.285 -21.281 70.466 1.00 52.41 198 VAL A O 1
ATOM 1628 N N . THR A 1 199 ? -54.711 -19.132 70.889 1.00 58.22 199 THR A N 1
ATOM 1629 C CA . THR A 1 199 ? -56.134 -19.208 70.519 1.00 58.22 199 THR A CA 1
ATOM 1630 C C . THR A 1 199 ? -56.340 -19.049 69.021 1.00 58.22 199 THR A C 1
ATOM 1632 O O . THR A 1 199 ? -57.370 -19.481 68.506 1.00 58.22 199 THR A O 1
ATOM 1635 N N . ASP A 1 200 ? -55.339 -18.534 68.310 1.00 53.38 200 ASP A N 1
ATOM 1636 C CA . ASP A 1 200 ? -55.330 -18.514 66.859 1.00 53.38 200 ASP A CA 1
ATOM 1637 C C . ASP A 1 200 ? -54.715 -19.821 66.348 1.00 53.38 200 ASP A C 1
ATOM 1639 O O . ASP A 1 200 ? -53.503 -20.020 66.346 1.00 53.38 200 ASP A O 1
ATOM 1643 N N . VAL A 1 201 ? -55.585 -20.740 65.919 1.00 60.59 201 VAL A N 1
ATOM 1644 C CA . VAL A 1 201 ? -55.250 -22.054 65.330 1.00 60.59 201 VAL A CA 1
ATOM 1645 C C . VAL A 1 201 ? -54.200 -21.939 64.207 1.00 60.59 201 VAL A C 1
ATOM 1647 O O . VAL A 1 201 ? -53.422 -22.862 63.993 1.00 60.59 201 VAL A O 1
ATOM 1650 N N . THR A 1 202 ? -54.119 -20.779 63.553 1.00 64.00 202 THR A N 1
ATOM 1651 C CA . THR A 1 202 ? -53.137 -20.434 62.517 1.00 64.00 202 THR A CA 1
ATOM 1652 C C . THR A 1 202 ? -51.693 -20.338 63.034 1.00 64.00 202 THR A C 1
ATOM 1654 O O . THR A 1 202 ? -50.766 -20.723 62.326 1.00 64.00 202 THR A O 1
ATOM 1657 N N . ASP A 1 203 ? -51.478 -19.857 64.263 1.00 67.38 203 ASP A N 1
ATOM 1658 C CA . ASP A 1 203 ? -50.132 -19.702 64.841 1.00 67.38 203 ASP A CA 1
ATOM 1659 C C . ASP A 1 203 ? -49.567 -21.044 65.324 1.00 67.38 203 ASP A C 1
ATOM 1661 O O . ASP A 1 203 ? -48.357 -21.272 65.283 1.00 67.38 203 ASP A O 1
ATOM 1665 N N . GLN A 1 204 ? -50.446 -21.964 65.732 1.00 69.88 204 GLN A N 1
ATOM 1666 C CA . GLN A 1 204 ? -50.066 -23.333 66.075 1.00 69.88 204 GLN A CA 1
ATOM 1667 C C . GLN A 1 204 ? -49.599 -24.110 64.831 1.00 69.88 204 GLN A C 1
ATOM 1669 O O . GLN A 1 204 ? -48.627 -24.857 64.905 1.00 69.88 204 GLN A O 1
ATOM 1674 N N . GLU A 1 205 ? -50.250 -23.888 63.685 1.00 72.12 205 GLU A N 1
ATOM 1675 C CA . GLU A 1 205 ? -49.891 -24.490 62.394 1.00 72.12 205 GLU A CA 1
ATOM 1676 C C . GLU A 1 205 ? -48.564 -23.915 61.854 1.00 72.12 205 GLU A C 1
ATOM 1678 O O . GLU A 1 205 ? -47.709 -24.658 61.379 1.00 72.12 205 GLU A O 1
ATOM 1683 N N . ALA A 1 206 ? -48.318 -22.612 62.044 1.00 72.56 206 ALA A N 1
ATOM 1684 C CA . ALA A 1 206 ? -47.042 -21.974 61.705 1.00 72.56 206 ALA A CA 1
ATOM 1685 C C . ALA A 1 206 ? -45.864 -22.449 62.583 1.00 72.56 206 ALA A C 1
ATOM 1687 O O . ALA A 1 206 ? -44.734 -22.574 62.101 1.00 72.56 206 ALA A O 1
ATOM 1688 N N . LEU A 1 207 ? -46.109 -22.720 63.869 1.00 73.00 207 LEU A N 1
ATOM 1689 C CA . LEU A 1 207 ? -45.111 -23.294 64.778 1.00 73.00 207 LEU A CA 1
ATOM 1690 C C . LEU A 1 207 ? -44.794 -24.751 64.433 1.00 73.00 207 LEU A C 1
ATOM 1692 O O . LEU A 1 207 ? -43.626 -25.139 64.481 1.00 73.00 207 LEU A O 1
ATOM 1696 N N . ASP A 1 208 ? -45.800 -25.538 64.052 1.00 75.31 208 ASP A N 1
ATOM 1697 C CA . ASP A 1 208 ? -45.595 -26.913 63.596 1.00 75.31 208 ASP A CA 1
ATOM 1698 C C . ASP A 1 208 ? -44.837 -26.960 62.262 1.00 75.31 208 ASP A C 1
ATOM 1700 O O . ASP A 1 208 ? -43.938 -27.785 62.125 1.00 75.31 208 ASP A O 1
ATOM 1704 N N . ASP A 1 209 ? -45.090 -26.057 61.312 1.00 78.56 209 ASP A N 1
ATOM 1705 C CA . ASP A 1 209 ? -44.291 -25.960 60.078 1.00 78.56 209 ASP A CA 1
ATOM 1706 C C . ASP A 1 209 ? -42.837 -25.535 60.354 1.00 78.56 209 ASP A C 1
ATOM 1708 O O . ASP A 1 209 ? -41.906 -26.012 59.700 1.00 78.56 209 ASP A O 1
ATOM 1712 N N . PHE A 1 210 ? -42.609 -24.677 61.353 1.00 73.31 210 PHE A N 1
ATOM 1713 C CA . PHE A 1 210 ? -41.266 -24.267 61.769 1.00 73.31 210 PHE A CA 1
ATOM 1714 C C . PHE A 1 210 ? -40.496 -25.390 62.486 1.00 73.31 210 PHE A C 1
ATOM 1716 O O . PHE A 1 210 ? -39.315 -25.591 62.208 1.00 73.31 210 PHE A O 1
ATOM 1723 N N . LEU A 1 211 ? -41.150 -26.132 63.387 1.00 73.62 211 LEU A N 1
ATOM 1724 C CA . LEU A 1 211 ? -40.538 -27.219 64.165 1.00 73.62 211 LEU A CA 1
ATOM 1725 C C . LEU A 1 211 ? -40.402 -28.530 63.377 1.00 73.62 211 LEU A C 1
ATOM 1727 O O . LEU A 1 211 ? -39.481 -29.303 63.642 1.00 73.62 211 LEU A O 1
ATOM 1731 N N . ASN A 1 212 ? -41.303 -28.786 62.424 1.00 70.50 212 ASN A N 1
ATOM 1732 C CA . ASN A 1 212 ? -41.255 -29.958 61.546 1.00 70.50 212 ASN A CA 1
ATOM 1733 C C . ASN A 1 212 ? -40.512 -29.688 60.229 1.00 70.50 212 ASN A C 1
ATOM 1735 O O . ASN A 1 212 ? -40.298 -30.622 59.450 1.00 70.50 212 ASN A O 1
ATOM 1739 N N . SER A 1 213 ? -40.069 -28.450 59.984 1.00 58.50 213 SER A N 1
ATOM 1740 C CA . SER A 1 213 ? -39.030 -28.203 58.991 1.00 58.50 213 SER A CA 1
ATOM 1741 C C . SER A 1 213 ? -37.727 -28.830 59.503 1.00 58.50 213 SER A C 1
ATOM 1743 O O . SER A 1 213 ? -37.285 -28.512 60.608 1.00 58.50 213 SER A O 1
ATOM 1745 N N . PRO A 1 214 ? -37.101 -29.750 58.755 1.00 56.38 214 PRO A N 1
ATOM 1746 C CA . PRO A 1 214 ? -35.858 -30.365 59.181 1.00 56.38 214 PRO A CA 1
ATOM 1747 C C . PRO A 1 214 ? -34.755 -29.303 59.211 1.00 56.38 214 PRO A C 1
ATOM 1749 O O . PRO A 1 214 ? -34.222 -28.932 58.163 1.00 56.38 214 PRO A O 1
ATOM 1752 N N . ASP A 1 215 ? -34.382 -28.836 60.408 1.00 48.78 215 ASP A N 1
ATOM 1753 C CA . ASP A 1 215 ? -33.107 -28.151 60.564 1.00 48.78 215 ASP A CA 1
ATOM 1754 C C . ASP A 1 215 ? -31.972 -29.153 60.355 1.00 48.78 215 ASP A C 1
ATOM 1756 O O . ASP A 1 215 ? -31.967 -30.309 60.795 1.00 48.78 215 ASP A O 1
ATOM 1760 N N . VAL A 1 216 ? -31.019 -28.655 59.597 1.00 53.28 216 VAL A N 1
ATOM 1761 C CA . VAL A 1 216 ? -29.816 -29.296 59.128 1.00 53.28 216 VAL A CA 1
ATOM 1762 C C . VAL A 1 216 ? -29.034 -29.888 60.301 1.00 53.28 216 VAL A C 1
ATOM 1764 O O . VAL A 1 216 ? -28.523 -29.193 61.176 1.00 53.28 216 VAL A O 1
ATOM 1767 N N . GLY A 1 217 ? -28.824 -31.202 60.251 1.00 41.09 217 GLY A N 1
ATOM 1768 C CA . GLY A 1 217 ? -27.749 -31.857 60.983 1.00 41.09 217 GLY A CA 1
ATOM 1769 C C . GLY A 1 217 ? -26.383 -31.472 60.408 1.00 41.09 217 GLY A C 1
ATOM 1770 O O . GLY A 1 217 ? -25.858 -32.174 59.554 1.00 41.09 217 GLY A O 1
ATOM 1771 N N . VAL A 1 218 ? -25.832 -30.370 60.923 1.00 40.47 218 VAL A N 1
ATOM 1772 C CA . VAL A 1 218 ? -24.402 -30.106 61.183 1.00 40.47 218 VAL A CA 1
ATOM 1773 C C . VAL A 1 218 ? -23.427 -30.228 59.998 1.00 40.47 218 VAL A C 1
ATOM 1775 O O . VAL A 1 218 ? -22.958 -31.306 59.642 1.00 40.47 218 VAL A O 1
ATOM 17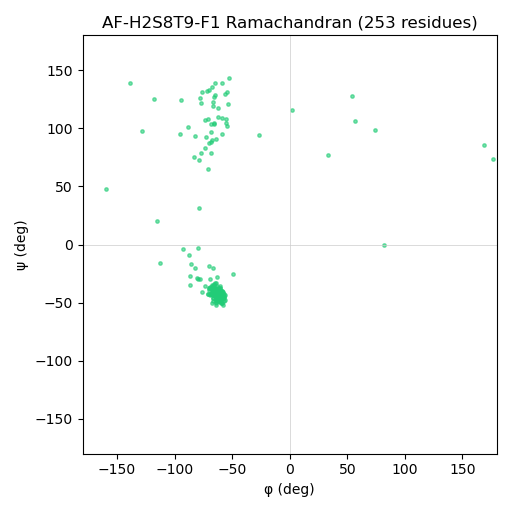78 N N . GLY A 1 219 ? -22.972 -29.067 59.512 1.00 30.94 219 GLY A N 1
ATOM 1779 C CA . GLY A 1 219 ? -21.763 -28.953 58.694 1.00 30.94 219 GLY A CA 1
ATOM 1780 C C . GLY A 1 219 ? -21.478 -27.541 58.174 1.00 30.94 219 GLY A C 1
ATOM 1781 O O . GLY A 1 219 ? -21.629 -27.311 56.987 1.00 30.94 219 GLY A O 1
ATOM 1782 N N . SER A 1 220 ? -21.028 -26.643 59.059 1.00 35.19 220 SER A N 1
ATOM 1783 C CA . SER A 1 220 ? -20.264 -25.400 58.802 1.00 35.19 220 SER A CA 1
ATOM 1784 C C . SER A 1 220 ? -20.797 -24.343 57.803 1.00 35.19 220 SER A C 1
ATOM 1786 O O . SER A 1 220 ? -20.963 -24.619 56.617 1.00 35.19 220 SER A O 1
ATOM 1788 N N . PRO A 1 221 ? -20.898 -23.057 58.207 1.00 40.12 221 PRO A N 1
ATOM 1789 C CA . PRO A 1 221 ? -21.149 -21.951 57.288 1.00 40.12 221 PRO A CA 1
ATOM 1790 C C . PRO A 1 221 ? -19.856 -21.596 56.542 1.00 40.12 221 PRO A C 1
ATOM 1792 O O . PRO A 1 221 ? -19.155 -20.643 56.882 1.00 40.12 221 PRO A O 1
ATOM 1795 N N . GLN A 1 222 ? -19.513 -22.378 55.520 1.00 33.00 222 GLN A N 1
ATOM 1796 C CA . GLN A 1 222 ? -18.453 -22.016 54.590 1.00 33.00 222 GLN A CA 1
ATOM 1797 C C . GLN A 1 222 ? -19.068 -21.331 53.370 1.00 33.00 222 GLN A C 1
ATOM 1799 O O . GLN A 1 222 ? -19.535 -21.973 52.437 1.00 33.00 222 GLN A O 1
ATOM 1804 N N . SER A 1 223 ? -19.075 -19.997 53.431 1.00 44.50 223 SER A N 1
ATOM 1805 C CA . SER A 1 223 ? -18.897 -19.093 52.290 1.00 44.50 223 SER A CA 1
ATOM 1806 C C . SER A 1 223 ? -19.463 -19.592 50.952 1.00 44.50 223 SER A C 1
ATOM 1808 O O . SER A 1 223 ? -18.720 -19.963 50.047 1.00 44.50 223 SER A O 1
ATOM 1810 N N . GLY A 1 224 ? -20.783 -19.509 50.800 1.00 32.94 224 GLY A N 1
ATOM 1811 C CA . GLY A 1 224 ? -21.479 -19.649 49.520 1.00 32.94 224 GLY A CA 1
ATOM 1812 C C . GLY A 1 224 ? -21.421 -18.387 48.654 1.00 32.94 224 GLY A C 1
ATOM 1813 O O . GLY A 1 224 ? -22.350 -18.124 47.904 1.00 32.94 224 GLY A O 1
ATOM 1814 N N . TRP A 1 225 ? -20.345 -17.598 48.738 1.00 32.72 225 TRP A N 1
ATOM 1815 C CA . TRP A 1 225 ? -19.933 -16.763 47.611 1.00 32.72 225 TRP A CA 1
ATOM 1816 C C . TRP A 1 225 ? -19.126 -17.674 46.701 1.00 32.72 225 TRP A C 1
ATOM 1818 O O . TRP A 1 225 ? -17.895 -17.636 46.692 1.00 32.72 225 TRP A O 1
ATOM 1828 N N . SER A 1 226 ? -19.817 -18.545 45.965 1.00 33.12 226 SER A N 1
ATOM 1829 C CA . SER A 1 226 ? -19.171 -19.178 44.830 1.00 33.12 226 SER A CA 1
ATOM 1830 C C . SER A 1 226 ? -18.963 -18.068 43.814 1.00 33.12 226 SER A C 1
ATOM 1832 O O . SER A 1 226 ? -19.879 -17.664 43.101 1.00 33.12 226 SER A O 1
ATOM 1834 N N . LEU A 1 227 ? -17.748 -17.526 43.852 1.00 40.25 227 LEU A N 1
ATOM 1835 C CA . LEU A 1 227 ? -17.022 -17.000 42.717 1.00 40.25 227 LEU A CA 1
ATOM 1836 C C . LEU A 1 227 ? -17.496 -17.709 41.443 1.00 40.25 227 LEU A C 1
ATOM 1838 O O . LEU A 1 227 ? -16.960 -18.738 41.041 1.00 40.25 227 LEU A O 1
ATOM 1842 N N . LEU A 1 228 ? -18.462 -17.103 40.759 1.00 35.25 228 LEU A N 1
ATOM 1843 C CA . LEU A 1 228 ? -18.381 -17.040 39.316 1.00 35.25 228 LEU A CA 1
ATOM 1844 C C . LEU A 1 228 ? -17.210 -16.094 39.047 1.00 35.25 228 LEU A C 1
ATOM 1846 O O . LEU A 1 228 ? -17.384 -14.906 38.785 1.00 35.25 228 LEU A O 1
ATOM 1850 N N . VAL A 1 229 ? -15.990 -16.633 39.176 1.00 36.91 229 VAL A N 1
ATOM 1851 C CA . VAL A 1 229 ? -14.915 -16.198 38.294 1.00 36.91 229 VAL A CA 1
ATOM 1852 C C . VAL A 1 229 ? -15.499 -16.426 36.917 1.00 36.91 229 VAL A C 1
ATOM 1854 O O . VAL A 1 229 ? -15.625 -17.558 36.455 1.00 36.91 229 VAL A O 1
ATOM 1857 N N . TRP A 1 230 ? -15.945 -15.342 36.302 1.00 33.62 230 TRP A N 1
ATOM 1858 C CA . TRP A 1 230 ? -16.140 -15.317 34.876 1.00 33.62 230 TRP A CA 1
ATOM 1859 C C . TRP A 1 230 ? -14.746 -15.508 34.288 1.00 33.62 230 TRP A C 1
ATOM 1861 O O . TRP A 1 230 ? -13.966 -14.568 34.175 1.00 33.62 230 TRP A O 1
ATOM 1871 N N . THR A 1 231 ? -14.376 -16.761 34.040 1.00 37.53 231 THR A N 1
ATOM 1872 C CA . THR A 1 231 ? -13.226 -17.083 33.211 1.00 37.53 231 THR A CA 1
ATOM 1873 C C . THR A 1 231 ? -13.591 -16.620 31.804 1.00 37.53 231 THR A C 1
ATOM 1875 O O . THR A 1 23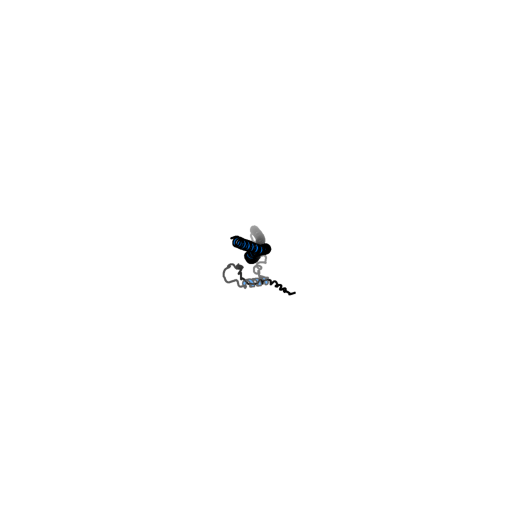1 ? -14.571 -17.131 31.251 1.00 37.53 231 THR A O 1
ATOM 1878 N N . PRO A 1 232 ? -12.852 -15.686 31.183 1.00 38.00 232 PRO A N 1
ATOM 1879 C CA . PRO A 1 232 ? -12.888 -15.576 29.743 1.00 38.00 232 PRO A CA 1
ATOM 1880 C C . PRO A 1 232 ? -12.093 -16.772 29.213 1.00 38.00 232 PRO A C 1
ATOM 1882 O O . PRO A 1 232 ? -10.899 -16.681 28.941 1.00 38.00 232 PRO A O 1
ATOM 1885 N N . GLU A 1 233 ? -12.755 -17.926 29.123 1.00 29.95 233 GLU A N 1
ATOM 1886 C CA . GLU A 1 233 ? -12.306 -19.010 28.257 1.00 29.95 233 GLU A CA 1
ATOM 1887 C C . GLU A 1 233 ? -12.499 -18.494 26.827 1.00 29.95 233 GLU A C 1
ATOM 1889 O O . GLU A 1 233 ? -13.579 -18.582 26.238 1.00 29.95 233 GLU A O 1
ATOM 1894 N N . VAL A 1 234 ? -11.461 -17.850 26.295 1.00 44.03 234 VAL A N 1
ATOM 1895 C CA . VAL A 1 234 ? -11.375 -17.504 24.880 1.00 44.03 234 VAL A CA 1
ATOM 1896 C C . VAL A 1 234 ? -11.185 -18.815 24.124 1.00 44.03 234 VAL A C 1
ATOM 1898 O O . VAL A 1 234 ? -10.065 -19.251 23.870 1.00 44.03 234 VAL A O 1
ATOM 1901 N N . GLN A 1 235 ? -12.292 -19.465 23.776 1.00 34.16 235 GLN A N 1
ATOM 1902 C CA . GLN A 1 235 ? -12.292 -20.387 22.651 1.00 34.16 235 GLN A CA 1
ATOM 1903 C C . GLN A 1 235 ? -12.341 -19.560 21.360 1.00 34.16 235 GLN A C 1
ATOM 1905 O O . GLN A 1 235 ? -13.239 -18.728 21.204 1.00 34.16 235 GLN A O 1
ATOM 1910 N N . PRO A 1 236 ? -11.408 -19.764 20.415 1.00 44.88 236 PRO A N 1
ATOM 1911 C CA . PRO A 1 236 ? -11.450 -19.113 19.119 1.00 44.88 236 PRO A CA 1
ATOM 1912 C C . PRO A 1 236 ? -12.464 -19.848 18.236 1.00 44.88 236 PRO A C 1
ATOM 1914 O O . PRO A 1 236 ? -12.105 -20.586 17.321 1.00 44.88 236 PRO A O 1
ATOM 1917 N N . SER A 1 237 ? -13.754 -19.676 18.510 1.00 36.19 237 SER A N 1
ATOM 1918 C CA . SER A 1 237 ? -14.797 -20.065 17.566 1.00 36.19 237 SER A CA 1
ATOM 1919 C C . SER A 1 237 ? -14.957 -18.948 16.544 1.00 36.19 237 SER A C 1
ATOM 1921 O O . SER A 1 237 ? -15.661 -17.964 16.757 1.00 36.19 237 SER A O 1
ATOM 1923 N N . SER A 1 238 ? -14.223 -19.124 15.445 1.00 50.94 238 SER A N 1
ATOM 1924 C CA . SER A 1 238 ? -14.683 -18.901 14.075 1.00 50.94 238 SER A CA 1
ATOM 1925 C C . SER A 1 238 ? -16.119 -18.384 13.965 1.00 50.94 238 SER A C 1
ATOM 1927 O O . SER A 1 238 ? -17.042 -19.127 14.291 1.00 50.94 238 SER A O 1
ATOM 1929 N N . LEU A 1 239 ? -16.280 -17.160 13.457 1.00 47.22 239 LEU A N 1
ATOM 1930 C CA . LEU A 1 239 ? -17.294 -16.737 12.480 1.00 47.22 239 LEU A CA 1
ATOM 1931 C C . LEU A 1 239 ? -17.291 -15.206 12.401 1.00 47.22 239 LEU A C 1
ATOM 1933 O O . LEU A 1 239 ? -18.084 -14.521 13.034 1.00 47.22 239 LEU A O 1
ATOM 1937 N N . CYS A 1 240 ? -16.410 -14.674 11.561 1.00 35.34 240 CYS A N 1
ATOM 1938 C CA . CYS A 1 240 ? -16.736 -13.478 10.799 1.00 35.34 240 CYS A CA 1
ATOM 1939 C C . CYS A 1 240 ? -16.408 -13.822 9.347 1.00 35.34 240 CYS A C 1
ATOM 1941 O O . CYS A 1 240 ? -15.244 -13.900 8.955 1.00 35.34 240 CYS A O 1
ATOM 1943 N N . SER A 1 241 ? -17.438 -14.203 8.591 1.00 43.16 241 SER A N 1
ATOM 1944 C CA . SER A 1 241 ? -17.305 -14.498 7.168 1.00 43.16 241 SER A CA 1
ATOM 1945 C C . SER A 1 241 ? -16.778 -13.262 6.434 1.00 43.16 241 SER A C 1
ATOM 1947 O O . SER A 1 241 ? -17.252 -12.157 6.705 1.00 43.16 241 SER A O 1
ATOM 1949 N N . PRO A 1 242 ? -15.853 -13.416 5.473 1.00 42.19 242 PRO A N 1
ATOM 1950 C CA . PRO A 1 242 ? -15.477 -12.312 4.611 1.00 42.19 242 PRO A CA 1
ATOM 1951 C C . PRO A 1 242 ? -16.687 -11.920 3.760 1.00 42.19 242 PRO A C 1
ATOM 1953 O O . PRO A 1 242 ? -17.309 -12.759 3.100 1.00 42.19 242 PRO A O 1
ATOM 1956 N N . VAL A 1 243 ? -17.016 -10.629 3.770 1.00 44.56 243 VAL A N 1
ATOM 1957 C CA . VAL A 1 243 ? -17.901 -10.018 2.779 1.00 44.56 243 VAL A CA 1
ATOM 1958 C C . VAL A 1 243 ? -17.303 -10.309 1.403 1.00 44.56 243 VAL A C 1
ATOM 1960 O O . VAL A 1 243 ? -16.302 -9.722 1.002 1.00 44.56 243 VAL A O 1
ATOM 1963 N N . SER A 1 244 ? -17.910 -11.251 0.683 1.00 41.47 244 SER A N 1
ATOM 1964 C CA . SER A 1 244 ? -17.626 -11.474 -0.730 1.00 41.47 244 SER A CA 1
ATOM 1965 C C . SER A 1 244 ? -18.087 -10.240 -1.498 1.00 41.47 244 SER A C 1
ATOM 1967 O O . SER A 1 244 ? -19.286 -10.033 -1.689 1.00 41.47 244 SER A O 1
ATOM 1969 N N . ARG A 1 245 ? -17.144 -9.401 -1.935 1.00 45.75 245 ARG A N 1
ATOM 1970 C CA . ARG A 1 245 ? -17.424 -8.446 -3.010 1.00 45.75 245 ARG A CA 1
ATOM 1971 C C . ARG A 1 245 ? -17.531 -9.228 -4.323 1.00 45.75 245 ARG A C 1
ATOM 1973 O O . ARG A 1 245 ? -16.656 -10.049 -4.597 1.00 45.75 245 ARG A O 1
ATOM 1980 N N . PRO A 1 246 ? -18.571 -9.001 -5.139 1.00 40.34 246 PRO A N 1
ATOM 1981 C CA . PRO A 1 246 ? -18.655 -9.626 -6.446 1.00 40.34 246 PRO A CA 1
ATOM 1982 C C . PRO A 1 246 ? -17.532 -9.098 -7.342 1.00 40.34 246 PRO A C 1
ATOM 1984 O O . PRO A 1 246 ? -17.372 -7.890 -7.525 1.00 40.34 246 PRO A O 1
ATOM 1987 N N . VAL A 1 247 ? -16.769 -10.030 -7.910 1.00 45.94 247 VAL A N 1
ATOM 1988 C CA . VAL A 1 247 ? -15.881 -9.785 -9.046 1.00 45.94 247 VAL A CA 1
ATOM 1989 C C . VAL A 1 247 ? -16.759 -9.341 -10.215 1.00 45.94 247 VAL A C 1
ATOM 1991 O O . VAL A 1 247 ? -17.524 -10.134 -10.763 1.00 45.94 247 VAL A O 1
ATOM 1994 N N . LEU A 1 248 ? -16.666 -8.066 -10.594 1.00 44.56 248 LEU A N 1
ATOM 1995 C CA . LEU A 1 248 ? -17.182 -7.592 -11.874 1.00 44.56 248 LEU A CA 1
ATOM 1996 C C . LEU A 1 248 ? -16.254 -8.109 -12.975 1.00 44.56 248 LEU A C 1
ATOM 1998 O O . LEU A 1 248 ? -15.251 -7.490 -13.320 1.00 44.56 248 LEU A O 1
ATOM 2002 N N . ILE A 1 249 ? -16.607 -9.268 -13.522 1.00 48.78 249 ILE A N 1
ATOM 2003 C CA . ILE A 1 249 ? -16.178 -9.670 -14.857 1.00 48.78 249 ILE A CA 1
ATOM 2004 C C . ILE A 1 249 ? -17.005 -8.816 -15.820 1.00 48.78 249 ILE A C 1
ATOM 2006 O O . ILE A 1 249 ? -18.203 -9.048 -15.965 1.00 48.78 249 ILE A O 1
ATOM 2010 N N . SER A 1 250 ? -16.385 -7.825 -16.460 1.00 42.28 250 SER A N 1
ATOM 2011 C CA . SER A 1 250 ? -16.931 -7.250 -17.689 1.00 42.28 250 SER A CA 1
ATOM 2012 C C . SER A 1 250 ? -15.941 -7.473 -18.817 1.00 42.28 250 SER A C 1
ATOM 2014 O O . SER A 1 250 ? -14.746 -7.197 -18.724 1.00 42.28 250 SER A O 1
ATOM 2016 N N . THR A 1 251 ? -16.493 -8.090 -19.842 1.00 45.19 251 THR A N 1
ATOM 2017 C CA . THR A 1 251 ? -15.887 -8.731 -20.989 1.00 45.19 251 THR A CA 1
ATOM 2018 C C . THR A 1 251 ? -15.148 -7.746 -21.885 1.00 45.19 251 THR A C 1
ATOM 2020 O O . THR A 1 251 ? -15.629 -6.658 -22.192 1.00 45.19 251 THR A O 1
ATOM 2023 N N . LYS A 1 252 ? -13.974 -8.179 -22.356 1.00 44.62 252 LYS A N 1
ATOM 2024 C CA . LYS A 1 252 ? -13.422 -7.746 -23.639 1.00 44.62 252 LYS A CA 1
ATOM 2025 C C . LYS A 1 252 ? -14.429 -8.133 -24.721 1.00 44.62 252 LYS A C 1
ATOM 2027 O O . LYS A 1 252 ? -14.547 -9.319 -25.014 1.00 44.62 252 LYS A O 1
ATOM 2032 N N . ASP A 1 253 ? -15.103 -7.155 -25.310 1.00 47.62 253 ASP A N 1
ATOM 2033 C CA . ASP A 1 253 ? -15.711 -7.321 -26.625 1.00 47.62 253 ASP A CA 1
ATOM 2034 C C . ASP A 1 253 ? -14.746 -6.799 -27.689 1.00 47.62 253 ASP A C 1
ATOM 2036 O O . ASP A 1 253 ? -14.254 -5.672 -27.629 1.00 47.62 253 ASP A O 1
ATOM 2040 N N . CYS A 1 254 ? -14.438 -7.692 -28.627 1.00 42.69 254 CYS A N 1
ATOM 2041 C CA . CYS A 1 254 ? -13.743 -7.394 -29.867 1.00 42.69 254 CYS A CA 1
ATOM 2042 C C . CYS A 1 254 ? -14.660 -6.581 -30.787 1.00 42.69 254 CYS A C 1
ATOM 2044 O O . CYS A 1 254 ? -15.800 -6.978 -31.031 1.00 42.69 254 CYS A O 1
ATOM 2046 N N . GLY A 1 255 ? -14.109 -5.511 -31.351 1.00 46.62 255 GLY A N 1
ATOM 2047 C CA . GLY A 1 255 ? -14.611 -4.771 -32.504 1.00 46.62 255 GLY A CA 1
ATOM 2048 C C . GLY A 1 255 ? -13.444 -4.063 -33.164 1.00 46.62 255 GLY A C 1
ATOM 2049 O O . GLY A 1 255 ? -12.753 -3.321 -32.433 1.00 46.62 255 GLY A O 1
#

Secondary structure (DSSP, 8-state):
-HHHHHHHHHHHHHHHHHHHHHHHHHHHHHHHHHHHHHHHHHHHHHHHHHHHHHHHHHHHHHHHHHHHHHHHHHHHHHHHHHHHHHHHHHHHHHHHHHHHHHHHHHHHHHHHHHHHHHHHHHHHHHHHHHHHHHHHHHHHHHHHHHHHHHHHHHHHHHHHHHHHHHHHHHHHHHHHHSS---PPP---SHHHHTT-----HHHHHHHHHHHHS------------------------------------------

Sequence (255 aa):
MTYLVYSVFKLKRKSLSWRRESWVPLHKRTKDCAETAETVDEEVVMLSAHVERRRSALTNLQGQLQGLPAFISDLDAITANIAHLEGDFEEMESRLVYLETLCCQCEELSSKQHHISTLEVYQKQKRKEVEVLEAELKSQYTQWTAELEQAVHQKLREQQKIYEEAFKQDVKNYLSTGYLQHREPAESNINVLDQMTVTDVTDQEALDDFLNSPDVGVGSPQSGWSLLVWTPEVQPSSLCSPVSRPVLISTKDCG

pLDDT: mean 80.91, std 22.44, range [29.95, 98.75]

Solvent-accessible surface area (backbone atoms only — not comparable to full-atom values): 15114 Å² total; per-residue (Å²): 115,70,67,61,55,51,51,52,52,52,50,52,49,49,53,52,47,52,49,52,65,55,46,56,61,49,52,49,52,54,49,54,50,50,56,53,50,50,58,51,49,53,50,51,51,53,50,50,56,50,51,52,55,51,50,55,53,51,53,51,52,50,55,56,58,66,46,46,63,57,54,50,52,51,50,51,51,52,52,51,50,50,56,50,51,53,52,53,49,52,52,51,51,54,52,49,55,49,49,52,53,51,50,54,49,52,52,52,51,50,52,53,50,50,54,50,54,52,49,53,52,51,52,54,50,51,53,50,53,50,53,50,52,52,51,50,52,51,50,52,52,55,49,53,49,51,54,51,52,49,53,52,53,50,54,51,50,53,52,50,50,52,53,50,53,52,48,54,49,49,52,52,47,24,77,73,70,77,52,76,82,80,71,76,74,77,80,83,66,83,66,55,74,84,55,74,60,83,78,54,68,66,58,57,51,53,48,48,55,60,70,70,43,83,75,79,87,79,80,77,96,72,76,85,74,73,75,76,71,79,69,84,77,82,70,89,74,84,83,80,79,79,83,81,73,82,81,83,84,75,79,89,76,90,129

Foldseek 3Di:
DVVVVVVVVVVVVVVVVVCVVVVVVVVVVVVVVVVVVVVVVVVVVVVVVVVVVVVVVVVVVVVVVVCVVVVVVVVVVVVVVVVVVVVVVVVVVVVVVVVVVVVVVVVVVVVVVVVVVVVVVVVVVVVVVVVVVVVVVVVVVVVVVVVVVVVVVVVVVVVVVVVVVVVVVQVVVCVVPVDGDPDDDPDDDVPVVVVPDPPPPVVVVVVCCVVVPDDDDDDDPPDPPPDPPVPPPPDPDDDDDDDDDDDPDDDDDDD